Protein AF-A0A5C4TII1-F1 (afdb_monomer_lite)

Sequence (224 aa):
MEYTNLQYFLFKIGNLLNSAIFAILVAVILATAIVVYFFAQASHDNPKLSESKLKKIKTCQKISLFIFGMLIVILFIGRYFSDGIDDPNTVINDKETRVIAKGKVLKVNHRKGTMIILPNGKKSSGNVIKITPNESHVMLGTPNMKKYDGTHIFKNQLNKIDVGDYVKIQNHQYIFKYKNHSKFSEDKKTEKQVKQINDYDVNGEVVKTKSNPYKYSYIYGLNS

Radius of gyration: 31.68 Å; chains: 1; bounding box: 67×29×106 Å

Structure (mmCIF, N/CA/C/O backbone):
data_AF-A0A5C4TII1-F1
#
_entry.id   AF-A0A5C4TII1-F1
#
loop_
_atom_site.group_PDB
_atom_site.id
_atom_site.type_symbol
_atom_site.label_atom_id
_atom_site.label_alt_id
_atom_site.label_comp_id
_atom_site.label_asym_id
_atom_site.label_entity_id
_atom_site.label_seq_id
_atom_site.pdbx_PDB_ins_code
_atom_site.Cartn_x
_atom_site.Cartn_y
_atom_site.Cartn_z
_atom_site.occupancy
_atom_site.B_iso_or_equiv
_atom_site.auth_seq_id
_atom_site.auth_comp_id
_atom_site.auth_asym_id
_atom_site.auth_atom_id
_atom_site.pdbx_PDB_model_num
ATOM 1 N N . MET A 1 1 ? 11.501 -5.460 8.312 1.00 84.62 1 MET A N 1
ATOM 2 C CA . MET A 1 1 ? 12.586 -5.729 7.342 1.00 84.62 1 MET A CA 1
ATOM 3 C C . MET A 1 1 ? 13.320 -4.421 7.085 1.00 84.62 1 MET A C 1
ATOM 5 O O . MET A 1 1 ? 12.722 -3.374 7.320 1.00 84.62 1 MET A O 1
ATOM 9 N N . GLU A 1 2 ? 14.581 -4.448 6.668 1.00 89.12 2 GLU A N 1
ATOM 10 C CA . GLU A 1 2 ? 15.269 -3.240 6.194 1.00 89.12 2 GLU A CA 1
ATOM 11 C C . GLU A 1 2 ? 15.275 -3.214 4.669 1.00 89.12 2 GLU A C 1
ATOM 13 O O . GLU A 1 2 ? 15.439 -4.253 4.031 1.00 89.12 2 GLU A O 1
ATOM 18 N N . TYR A 1 3 ? 15.048 -2.033 4.106 1.00 89.81 3 TYR A N 1
ATOM 19 C CA . TYR A 1 3 ? 15.168 -1.757 2.684 1.00 89.81 3 TYR A CA 1
ATOM 20 C C . TYR A 1 3 ? 16.623 -1.420 2.363 1.00 89.81 3 TYR A C 1
ATOM 22 O O . TYR A 1 3 ? 17.245 -0.631 3.080 1.00 89.81 3 TYR A O 1
ATOM 30 N N . THR A 1 4 ? 17.188 -2.027 1.324 1.00 89.81 4 THR A N 1
ATOM 31 C CA . THR A 1 4 ? 18.605 -1.841 0.976 1.00 89.81 4 THR A CA 1
ATOM 32 C C . THR A 1 4 ? 18.798 -0.801 -0.128 1.00 89.81 4 THR A C 1
ATOM 34 O O . THR A 1 4 ? 17.907 -0.561 -0.941 1.00 89.81 4 THR A O 1
ATOM 37 N N . ASN A 1 5 ? 20.003 -0.224 -0.216 1.00 89.44 5 ASN A N 1
ATOM 38 C CA . ASN A 1 5 ? 20.371 0.683 -1.312 1.00 89.44 5 ASN A CA 1
ATOM 39 C C . ASN A 1 5 ? 20.231 0.018 -2.691 1.00 89.44 5 ASN A C 1
ATOM 41 O O . ASN A 1 5 ? 19.831 0.675 -3.648 1.00 89.44 5 ASN A O 1
ATOM 45 N N . LEU A 1 6 ? 20.529 -1.284 -2.792 1.00 88.25 6 LEU A N 1
ATOM 46 C CA . LEU A 1 6 ? 20.375 -2.045 -4.032 1.00 88.25 6 LEU A CA 1
ATOM 47 C C . LEU A 1 6 ? 18.899 -2.172 -4.427 1.00 88.25 6 LEU A C 1
ATOM 49 O O . LEU A 1 6 ? 18.560 -1.920 -5.578 1.00 88.25 6 LEU A O 1
ATOM 53 N N . GLN A 1 7 ? 18.018 -2.498 -3.475 1.00 87.81 7 GLN A N 1
ATOM 54 C CA . GLN A 1 7 ? 16.571 -2.525 -3.716 1.00 87.81 7 GLN A CA 1
ATOM 55 C C . GLN A 1 7 ? 16.056 -1.146 -4.133 1.00 87.81 7 GLN A C 1
ATOM 57 O O . GLN A 1 7 ? 15.280 -1.039 -5.073 1.00 87.81 7 GLN A O 1
ATOM 62 N N . TYR A 1 8 ? 16.534 -0.072 -3.502 1.00 89.06 8 TYR A N 1
ATOM 63 C CA . TYR A 1 8 ? 16.168 1.291 -3.891 1.00 89.06 8 TYR A CA 1
ATOM 64 C C . TYR A 1 8 ? 16.627 1.664 -5.298 1.00 89.06 8 TYR A C 1
ATOM 66 O O . TYR A 1 8 ? 15.863 2.250 -6.064 1.00 89.06 8 TYR A O 1
ATOM 74 N N . PHE A 1 9 ? 17.853 1.294 -5.660 1.00 87.00 9 PHE A N 1
ATOM 75 C CA . PHE A 1 9 ? 18.381 1.499 -7.002 1.00 87.00 9 PHE A CA 1
ATOM 76 C C . PHE A 1 9 ? 17.566 0.738 -8.054 1.00 87.00 9 PHE A C 1
ATOM 78 O O . PHE A 1 9 ? 17.130 1.326 -9.042 1.00 87.00 9 PHE A O 1
ATOM 85 N N . LEU A 1 10 ? 17.298 -0.545 -7.811 1.00 86.94 10 LEU A N 1
ATOM 86 C CA . LEU A 1 10 ? 16.499 -1.390 -8.695 1.00 86.94 10 LEU A CA 1
ATOM 87 C C . LEU A 1 10 ? 15.041 -0.919 -8.792 1.00 86.94 10 LEU A C 1
ATOM 89 O O . LEU A 1 10 ? 14.491 -0.919 -9.886 1.00 86.94 10 LEU A O 1
ATOM 93 N N . PHE A 1 11 ? 14.443 -0.430 -7.703 1.00 86.94 11 PHE A N 1
ATOM 94 C CA . PHE A 1 11 ? 13.125 0.214 -7.718 1.00 86.94 11 PHE A CA 1
ATOM 95 C C . PHE A 1 11 ? 13.111 1.476 -8.590 1.00 86.94 11 PHE A C 1
ATOM 97 O O . PHE A 1 11 ? 12.217 1.648 -9.414 1.00 86.94 11 PHE A O 1
ATOM 104 N N . LYS A 1 12 ? 14.122 2.350 -8.470 1.00 86.44 12 LYS A N 1
ATOM 105 C CA . LYS A 1 12 ? 14.243 3.542 -9.330 1.00 86.44 12 LYS A CA 1
ATOM 106 C C . LYS A 1 12 ? 14.379 3.174 -10.803 1.00 86.44 12 LYS A C 1
ATOM 108 O O . LYS A 1 12 ? 13.733 3.796 -11.645 1.00 86.44 12 LYS A O 1
ATOM 113 N N . ILE A 1 13 ? 15.194 2.163 -11.104 1.00 84.62 13 ILE A N 1
ATOM 114 C CA . ILE A 1 13 ? 15.314 1.615 -12.456 1.00 84.62 13 ILE A CA 1
ATOM 115 C C . ILE A 1 13 ? 13.963 1.076 -12.922 1.00 84.62 13 ILE A C 1
ATOM 117 O O . ILE A 1 13 ? 13.518 1.453 -13.999 1.00 84.62 13 ILE A O 1
ATOM 121 N N . GLY A 1 14 ? 13.282 0.274 -12.106 1.00 83.00 14 GLY A N 1
ATOM 122 C CA . GLY A 1 14 ? 11.965 -0.277 -12.416 1.00 83.00 14 GLY A CA 1
ATOM 123 C C . GLY A 1 14 ? 10.944 0.804 -12.737 1.00 83.00 14 GLY A C 1
ATOM 124 O O . GLY A 1 14 ? 10.300 0.739 -13.777 1.00 83.00 14 GLY A O 1
ATOM 125 N N . ASN A 1 15 ? 10.860 1.859 -11.925 1.00 83.25 15 ASN A N 1
ATOM 126 C CA . ASN A 1 15 ? 9.976 2.994 -12.198 1.00 83.25 15 ASN A CA 1
ATOM 127 C C . ASN A 1 15 ? 10.305 3.688 -13.521 1.00 83.25 15 ASN A C 1
ATOM 129 O O . ASN A 1 15 ? 9.396 4.059 -14.261 1.00 83.25 15 ASN A O 1
ATOM 133 N N . LEU A 1 16 ? 11.589 3.848 -13.848 1.00 82.31 16 LEU A N 1
ATOM 134 C CA . LEU A 1 16 ? 12.001 4.431 -15.120 1.00 82.31 16 LEU A CA 1
ATOM 135 C C . LEU A 1 16 ? 11.639 3.513 -16.299 1.00 82.31 16 LEU A C 1
ATOM 137 O O . LEU A 1 16 ? 11.068 3.990 -17.278 1.00 82.31 16 LEU A O 1
ATOM 141 N N . LEU A 1 17 ? 11.899 2.207 -16.184 1.00 81.75 17 LEU A N 1
ATOM 142 C CA . LEU A 1 17 ? 11.648 1.193 -17.216 1.00 81.75 17 LEU A CA 1
ATOM 143 C C . LEU A 1 17 ? 10.158 0.829 -17.384 1.00 81.75 17 LEU A C 1
ATOM 145 O O . LEU A 1 17 ? 9.751 0.388 -18.457 1.00 81.75 17 LEU A O 1
ATOM 149 N N . ASN A 1 18 ? 9.327 1.046 -16.363 1.00 75.25 18 ASN A N 1
ATOM 150 C CA . ASN A 1 18 ? 7.871 0.861 -16.415 1.00 75.25 18 ASN A CA 1
ATOM 151 C C . ASN A 1 18 ? 7.108 2.161 -16.739 1.00 75.25 18 ASN A C 1
ATOM 153 O O . ASN A 1 18 ? 5.879 2.160 -16.794 1.00 75.25 18 ASN A O 1
ATOM 157 N N . SER A 1 19 ? 7.809 3.270 -16.993 1.00 79.94 19 SER A N 1
ATOM 158 C CA . SER A 1 19 ? 7.188 4.552 -17.344 1.00 79.94 19 SER A CA 1
ATOM 159 C C . SER A 1 19 ? 6.918 4.703 -18.847 1.00 79.94 19 SER A C 1
ATOM 161 O O . SER A 1 19 ? 7.538 4.054 -19.690 1.00 79.94 19 SER A O 1
ATOM 163 N N . ALA A 1 20 ? 6.054 5.656 -19.211 1.00 82.06 20 ALA A N 1
ATOM 164 C CA . ALA A 1 20 ? 5.867 6.064 -20.608 1.00 82.06 20 ALA A CA 1
ATOM 165 C C . ALA A 1 20 ? 7.179 6.539 -21.271 1.00 82.06 20 ALA A C 1
ATOM 167 O O . ALA A 1 20 ? 7.350 6.394 -22.481 1.00 82.06 20 ALA A O 1
ATOM 168 N N . ILE A 1 21 ? 8.130 7.048 -20.478 1.00 80.69 21 ILE A N 1
ATOM 169 C CA . ILE A 1 21 ? 9.450 7.484 -20.949 1.00 80.69 21 ILE A CA 1
ATOM 170 C C . ILE A 1 21 ? 10.233 6.296 -21.518 1.00 80.69 21 ILE A C 1
ATOM 172 O O . ILE A 1 21 ? 10.890 6.441 -22.546 1.00 80.69 21 ILE A O 1
ATOM 176 N N . PHE A 1 22 ? 10.117 5.109 -20.917 1.00 84.31 22 PHE A N 1
ATOM 177 C CA . PHE A 1 22 ? 10.745 3.897 -21.444 1.00 84.31 22 PHE A CA 1
ATOM 178 C C . PHE A 1 22 ? 10.207 3.519 -22.822 1.00 84.31 22 PHE A C 1
ATOM 180 O O . PHE A 1 22 ? 10.984 3.255 -23.737 1.00 84.31 22 PHE A O 1
ATOM 187 N N . ALA A 1 23 ? 8.882 3.534 -22.989 1.00 84.44 23 ALA A N 1
ATOM 188 C CA . ALA A 1 23 ? 8.257 3.228 -24.272 1.00 84.44 23 ALA A CA 1
ATOM 189 C C . ALA A 1 23 ? 8.709 4.212 -25.364 1.00 84.44 23 ALA A C 1
ATOM 191 O O . ALA A 1 23 ? 9.047 3.792 -26.471 1.00 84.44 23 ALA A O 1
ATOM 192 N N . ILE A 1 24 ? 8.793 5.505 -25.031 1.00 87.69 24 ILE A N 1
ATOM 193 C CA . ILE A 1 24 ? 9.325 6.543 -25.924 1.00 87.69 24 ILE A CA 1
ATOM 194 C C . ILE A 1 24 ? 10.790 6.258 -26.273 1.00 87.69 24 ILE A C 1
ATOM 196 O O . ILE A 1 24 ? 11.161 6.308 -27.443 1.00 87.69 24 ILE A O 1
ATOM 200 N N . LEU A 1 25 ? 11.622 5.918 -25.288 1.00 86.94 25 LEU A N 1
ATOM 201 C CA . LEU A 1 25 ? 13.039 5.628 -25.502 1.00 86.94 25 LEU A CA 1
ATOM 202 C C . LEU A 1 25 ? 13.245 4.417 -26.426 1.00 86.94 25 LEU A C 1
ATOM 204 O O . LEU A 1 25 ? 14.029 4.495 -27.371 1.00 86.94 25 LEU A O 1
ATOM 208 N N . VAL A 1 26 ? 12.496 3.331 -26.218 1.00 88.69 26 VAL A N 1
ATOM 209 C CA . VAL A 1 26 ? 12.514 2.160 -27.111 1.00 88.69 26 VAL A CA 1
ATOM 210 C C . VAL A 1 26 ? 12.058 2.542 -28.522 1.00 88.69 26 VAL A C 1
ATOM 212 O O . VAL A 1 26 ? 12.704 2.155 -29.497 1.00 88.69 26 VAL A O 1
ATOM 215 N N . ALA A 1 27 ? 10.999 3.346 -28.651 1.00 90.06 27 ALA A N 1
ATOM 216 C CA . ALA A 1 27 ? 10.515 3.817 -29.947 1.00 90.06 27 ALA A CA 1
ATOM 217 C C . ALA A 1 27 ? 11.565 4.661 -30.693 1.00 90.06 27 ALA A C 1
ATOM 219 O O . ALA A 1 27 ? 11.759 4.467 -31.892 1.00 90.06 27 ALA A O 1
ATOM 220 N N . VAL A 1 28 ? 12.292 5.543 -29.996 1.00 91.56 28 VAL A N 1
ATOM 221 C CA . VAL A 1 28 ? 13.381 6.349 -30.580 1.00 91.56 28 VAL A CA 1
ATOM 222 C C . VAL A 1 28 ? 14.531 5.464 -31.064 1.00 91.56 28 VAL A C 1
ATOM 224 O O . VAL A 1 28 ? 15.043 5.680 -32.166 1.00 91.56 28 VAL A O 1
ATOM 227 N N . ILE A 1 29 ? 14.919 4.445 -30.289 1.00 90.06 29 ILE A N 1
ATOM 228 C CA . ILE A 1 29 ? 15.968 3.490 -30.685 1.00 90.06 29 ILE A CA 1
ATOM 229 C C . ILE A 1 29 ? 15.554 2.744 -31.960 1.00 90.06 29 ILE A C 1
ATOM 231 O O . ILE A 1 29 ? 16.331 2.680 -32.914 1.00 90.06 29 ILE A O 1
ATOM 235 N N . LEU A 1 30 ? 14.320 2.233 -32.008 1.00 89.19 30 LEU A N 1
ATOM 236 C CA . LEU A 1 30 ? 13.792 1.529 -33.178 1.00 89.19 30 LEU A CA 1
ATOM 237 C C . LEU A 1 30 ? 13.699 2.442 -34.405 1.00 89.19 30 LEU A C 1
ATOM 239 O O . LEU A 1 30 ? 14.156 2.062 -35.481 1.00 89.19 30 LEU A O 1
ATOM 243 N N . ALA A 1 31 ? 13.175 3.660 -34.249 1.00 91.44 31 ALA A N 1
ATOM 244 C CA . ALA A 1 31 ? 13.095 4.636 -35.334 1.00 91.44 31 ALA A CA 1
ATOM 245 C C . ALA A 1 31 ? 14.487 4.972 -35.893 1.00 91.44 31 ALA A C 1
ATOM 247 O O . ALA A 1 31 ? 14.683 4.986 -37.108 1.00 91.44 31 ALA A O 1
ATOM 248 N N . THR A 1 32 ? 15.477 5.159 -35.017 1.00 88.94 32 THR A N 1
ATOM 249 C CA . THR A 1 32 ? 16.867 5.419 -35.422 1.00 88.94 32 THR A CA 1
ATOM 250 C C . THR A 1 32 ? 17.458 4.228 -36.178 1.00 88.94 32 THR A C 1
ATOM 252 O O . THR A 1 32 ? 18.070 4.412 -37.230 1.00 88.94 32 THR A O 1
ATOM 255 N N . ALA A 1 33 ? 17.236 3.001 -35.697 1.00 87.25 33 ALA A N 1
ATOM 256 C CA . ALA A 1 33 ? 17.693 1.786 -36.370 1.00 87.25 33 ALA A CA 1
ATOM 257 C C . ALA A 1 33 ? 17.081 1.638 -37.776 1.00 87.25 33 ALA A C 1
ATOM 259 O O . ALA A 1 33 ? 17.792 1.302 -38.725 1.00 87.25 33 ALA A O 1
ATOM 260 N N . ILE A 1 34 ? 15.791 1.957 -37.925 1.00 88.56 34 ILE A N 1
ATOM 261 C CA . ILE A 1 34 ? 15.081 1.955 -39.210 1.00 88.56 34 ILE A CA 1
ATOM 262 C C . ILE A 1 34 ? 15.684 2.992 -40.169 1.00 88.56 34 ILE A C 1
ATOM 264 O O . ILE A 1 34 ? 15.999 2.658 -41.311 1.00 88.56 34 ILE A O 1
ATOM 268 N N . VAL A 1 35 ? 15.906 4.229 -39.713 1.00 87.94 35 VAL A N 1
ATOM 269 C CA . VAL A 1 35 ? 16.509 5.293 -40.537 1.00 87.94 35 VAL A CA 1
ATOM 270 C C . VAL A 1 35 ? 17.914 4.903 -40.999 1.00 87.94 35 VAL A C 1
ATOM 272 O O . VAL A 1 35 ? 18.230 5.042 -42.179 1.00 87.94 35 VAL A O 1
ATOM 275 N N . VAL A 1 36 ? 18.746 4.364 -40.102 1.00 86.25 36 VAL A N 1
ATOM 276 C CA . VAL A 1 36 ? 20.101 3.897 -40.442 1.00 86.25 36 VAL A CA 1
ATOM 277 C C . VAL A 1 36 ? 20.056 2.755 -41.459 1.00 86.25 36 VAL A C 1
ATOM 279 O O . VAL A 1 36 ? 20.858 2.740 -42.394 1.00 86.25 36 VAL A O 1
ATOM 282 N N . TYR A 1 37 ? 19.108 1.825 -41.313 1.00 85.62 37 TYR A N 1
ATOM 283 C CA . TYR A 1 37 ? 18.912 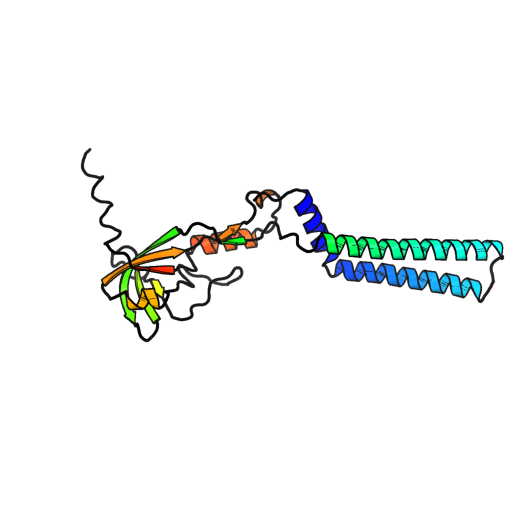0.735 -42.265 1.00 85.62 37 TYR A CA 1
ATOM 284 C C . TYR A 1 37 ? 18.555 1.258 -43.663 1.00 85.62 37 TYR A C 1
ATOM 286 O O . TYR A 1 37 ? 19.247 0.931 -44.628 1.00 85.62 37 TYR A O 1
ATOM 294 N N . PHE A 1 38 ? 17.536 2.118 -43.773 1.00 85.69 38 PHE A N 1
ATOM 295 C CA . PHE A 1 38 ? 17.113 2.679 -45.060 1.00 85.69 38 PHE A CA 1
ATOM 296 C C . PHE A 1 38 ? 18.171 3.592 -45.685 1.00 85.69 38 PHE A C 1
ATOM 298 O O . PHE A 1 38 ? 18.359 3.561 -46.898 1.00 85.69 38 PHE A O 1
ATOM 305 N N . PHE A 1 39 ? 18.912 4.361 -44.883 1.00 84.25 39 PHE A N 1
ATOM 306 C CA . PHE A 1 39 ? 20.010 5.192 -45.379 1.00 84.25 39 PHE A CA 1
ATOM 307 C C . PHE A 1 39 ? 21.142 4.352 -45.989 1.00 84.25 39 PHE A C 1
ATOM 309 O O . PHE A 1 39 ? 21.661 4.670 -47.065 1.00 84.25 39 PHE A O 1
ATOM 316 N N . ALA A 1 40 ? 21.513 3.256 -45.323 1.00 81.25 40 ALA A N 1
ATOM 317 C CA . ALA A 1 40 ? 22.522 2.335 -45.828 1.00 81.25 40 ALA A CA 1
ATOM 318 C C . ALA A 1 40 ? 22.048 1.606 -47.097 1.00 81.25 40 ALA A C 1
ATOM 320 O O . ALA A 1 40 ? 22.832 1.455 -48.036 1.00 81.25 40 ALA A O 1
ATOM 321 N N . GLN A 1 41 ? 20.768 1.222 -47.153 1.00 81.50 41 GLN A N 1
ATOM 322 C CA . GLN A 1 41 ? 2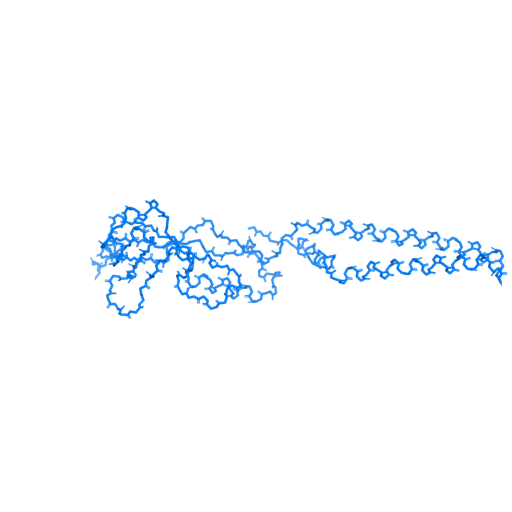0.149 0.605 -48.327 1.00 81.50 41 GLN A CA 1
ATOM 323 C C . GLN A 1 41 ? 20.106 1.568 -49.525 1.00 81.50 41 GLN A C 1
ATOM 325 O O . GLN A 1 41 ? 20.601 1.237 -50.597 1.00 81.50 41 GLN A O 1
ATOM 330 N N . ALA A 1 42 ? 19.630 2.802 -49.336 1.00 81.06 42 ALA A N 1
ATOM 331 C CA . ALA A 1 42 ? 19.577 3.813 -50.395 1.00 81.06 42 ALA A CA 1
ATOM 332 C C . ALA A 1 42 ? 20.970 4.160 -50.955 1.00 81.06 42 ALA A C 1
ATOM 334 O O . ALA A 1 42 ? 21.132 4.371 -52.158 1.00 81.06 42 ALA A O 1
ATOM 335 N N . SER A 1 43 ? 21.991 4.169 -50.091 1.00 77.19 43 SER A N 1
ATOM 336 C CA . SER A 1 43 ? 23.392 4.350 -50.497 1.00 77.19 43 SER A CA 1
ATOM 337 C C . SER A 1 43 ? 23.936 3.174 -51.317 1.00 77.19 43 SER A C 1
ATOM 339 O O . SER A 1 43 ? 24.915 3.343 -52.043 1.00 77.19 43 SER A O 1
ATOM 341 N N . HIS A 1 44 ? 23.336 1.986 -51.191 1.00 71.31 44 HIS A N 1
ATOM 342 C CA . HIS A 1 44 ? 23.702 0.805 -51.966 1.00 71.31 44 HIS A CA 1
ATOM 343 C C . HIS A 1 44 ? 23.062 0.804 -53.356 1.00 71.31 44 HIS A C 1
ATOM 345 O O . HIS A 1 44 ? 23.762 0.513 -54.325 1.00 71.31 44 HIS A O 1
ATOM 351 N N . ASP A 1 45 ? 21.778 1.160 -53.435 1.00 75.81 45 ASP A N 1
ATOM 352 C CA . ASP A 1 45 ? 20.979 1.097 -54.664 1.00 75.81 45 ASP A CA 1
ATOM 353 C C . ASP A 1 45 ? 21.298 2.250 -55.637 1.00 75.81 45 ASP A C 1
ATOM 355 O O . ASP A 1 45 ? 21.131 2.108 -56.845 1.00 75.81 45 ASP A O 1
ATOM 359 N N . ASN A 1 46 ? 21.822 3.378 -55.136 1.00 67.19 46 ASN A N 1
ATOM 360 C CA . ASN A 1 46 ? 22.295 4.506 -55.949 1.00 67.19 46 ASN A CA 1
ATOM 361 C C . ASN A 1 46 ? 23.755 4.862 -55.616 1.00 67.19 46 ASN A C 1
ATOM 363 O O . ASN A 1 46 ? 24.005 5.805 -54.852 1.00 67.19 46 ASN A O 1
ATOM 367 N N . PRO A 1 47 ? 24.748 4.144 -56.173 1.00 63.38 47 PRO A N 1
ATOM 368 C CA . PRO A 1 47 ? 26.144 4.329 -55.807 1.00 63.38 47 PRO A CA 1
ATOM 369 C C . PRO A 1 47 ? 26.710 5.626 -56.406 1.00 63.38 47 PRO A C 1
ATOM 371 O O . PRO A 1 47 ? 27.395 5.631 -57.421 1.00 63.38 47 PRO A O 1
ATOM 374 N N . LYS A 1 48 ? 26.484 6.753 -55.723 1.00 69.62 48 LYS A N 1
ATOM 375 C CA . LYS A 1 48 ? 27.287 7.982 -55.889 1.00 69.62 48 LYS A CA 1
ATOM 376 C C . LYS A 1 48 ? 28.635 7.899 -55.150 1.00 69.62 48 LYS A C 1
ATOM 378 O O . LYS A 1 48 ? 29.413 8.849 -55.155 1.00 69.62 48 LYS A O 1
ATOM 383 N N . LEU A 1 49 ? 28.892 6.789 -54.455 1.00 69.75 49 LEU A N 1
ATOM 384 C CA . LEU A 1 49 ? 30.013 6.581 -53.539 1.00 69.75 49 LEU A CA 1
ATOM 385 C C . LEU A 1 49 ? 30.936 5.472 -54.054 1.00 69.75 49 LEU A C 1
ATOM 387 O O . LEU A 1 49 ? 30.483 4.502 -54.653 1.00 69.75 49 LEU A O 1
ATOM 391 N N . SER A 1 50 ? 32.235 5.590 -53.766 1.00 79.44 50 SER A N 1
ATOM 392 C CA . SER A 1 50 ? 33.223 4.561 -54.105 1.00 79.44 50 SER A CA 1
ATOM 393 C C . SER A 1 50 ? 32.954 3.242 -53.369 1.00 79.44 50 SER A C 1
ATOM 395 O O . SER A 1 50 ? 32.464 3.232 -52.237 1.00 79.44 50 SER A O 1
ATOM 397 N N . GLU A 1 51 ? 33.359 2.118 -53.963 1.00 77.69 51 GLU A N 1
ATOM 398 C CA . GLU A 1 51 ? 33.150 0.770 -53.408 1.00 77.69 51 GLU A CA 1
ATOM 399 C C . GLU A 1 51 ? 33.727 0.610 -51.985 1.00 77.69 51 GLU A C 1
ATOM 401 O O . GLU A 1 51 ? 33.126 -0.016 -51.108 1.00 77.69 51 GLU A O 1
ATOM 406 N N . SER A 1 52 ? 34.865 1.259 -51.713 1.00 78.06 52 SER A N 1
ATOM 407 C CA . SER A 1 52 ? 35.497 1.313 -50.389 1.00 78.06 52 SER A CA 1
ATOM 408 C C . SER A 1 52 ? 34.639 2.025 -49.334 1.00 78.06 52 SER A C 1
ATOM 410 O O . SER A 1 52 ? 34.598 1.596 -48.179 1.00 78.06 52 SER A O 1
ATOM 412 N N . LYS A 1 53 ? 33.921 3.090 -49.717 1.00 78.94 53 LYS A N 1
ATOM 413 C CA . LYS A 1 53 ? 32.985 3.805 -48.837 1.00 78.94 53 LYS A CA 1
ATOM 414 C C . LYS A 1 53 ? 31.719 2.981 -48.610 1.00 78.94 53 LYS A C 1
ATOM 416 O O . LYS A 1 53 ? 31.254 2.899 -47.476 1.00 78.94 53 LYS A O 1
ATOM 421 N N . LEU A 1 54 ? 31.229 2.295 -49.643 1.00 78.19 54 LEU A N 1
ATOM 422 C CA . LEU A 1 54 ? 30.085 1.386 -49.544 1.00 78.19 54 LEU A CA 1
ATOM 423 C C . LEU A 1 54 ? 30.340 0.237 -48.554 1.00 78.19 54 LEU A C 1
ATOM 425 O O . LEU A 1 54 ? 29.500 -0.044 -47.698 1.00 78.19 54 LEU A O 1
ATOM 429 N N . LYS A 1 55 ? 31.523 -0.396 -48.620 1.00 80.31 55 LYS A N 1
ATOM 430 C CA . LYS A 1 55 ? 31.931 -1.448 -47.669 1.00 80.31 55 LYS A CA 1
ATOM 431 C C . LYS A 1 55 ? 31.961 -0.926 -46.229 1.00 80.31 55 LYS A C 1
ATOM 433 O O . LYS A 1 55 ? 31.432 -1.587 -45.339 1.00 80.31 55 LYS A O 1
ATOM 438 N N . LYS A 1 56 ? 32.497 0.281 -45.997 1.00 82.44 56 LYS A N 1
ATOM 439 C CA . LYS A 1 56 ? 32.499 0.920 -44.666 1.00 82.44 56 LYS A CA 1
ATOM 440 C C . LYS A 1 56 ? 31.086 1.189 -44.137 1.00 82.44 56 LYS A C 1
ATOM 442 O O . LYS A 1 56 ? 30.828 0.909 -42.970 1.00 82.44 56 LYS A O 1
ATOM 447 N N . ILE A 1 57 ? 30.171 1.675 -44.981 1.00 82.50 57 ILE A N 1
ATOM 448 C CA . ILE A 1 57 ? 28.770 1.925 -44.600 1.00 82.50 57 ILE A CA 1
ATOM 449 C C . ILE A 1 57 ? 28.067 0.617 -44.217 1.00 82.50 57 ILE A C 1
ATOM 451 O O . ILE A 1 57 ? 27.431 0.568 -43.168 1.00 82.50 57 ILE A O 1
ATOM 455 N N . LYS A 1 58 ? 28.246 -0.466 -44.989 1.00 79.94 58 LYS A N 1
ATOM 456 C CA . LYS A 1 58 ? 27.681 -1.789 -44.654 1.00 79.94 58 LYS A CA 1
ATOM 457 C C . LYS A 1 58 ? 28.206 -2.330 -43.324 1.00 79.94 58 LYS A C 1
ATOM 459 O O . LYS A 1 58 ? 27.435 -2.871 -42.533 1.00 79.94 58 LYS A O 1
ATOM 464 N N . THR A 1 59 ? 29.502 -2.184 -43.053 1.00 84.12 59 THR A N 1
ATOM 465 C CA . THR A 1 59 ? 30.080 -2.588 -41.762 1.00 84.12 59 THR A CA 1
ATOM 466 C C . THR A 1 59 ? 29.513 -1.746 -40.618 1.00 84.12 59 THR A C 1
ATOM 468 O O . THR A 1 59 ? 29.104 -2.304 -39.603 1.00 84.12 59 THR A O 1
ATOM 471 N N . CYS A 1 60 ? 29.403 -0.427 -40.801 1.00 83.56 60 CYS A N 1
ATOM 472 C CA . CYS A 1 60 ? 28.802 0.478 -39.821 1.00 83.56 60 CYS A CA 1
ATOM 473 C C . CYS A 1 60 ? 27.332 0.128 -39.535 1.00 83.56 60 CYS A C 1
ATOM 475 O O . CYS A 1 60 ? 26.941 0.060 -38.376 1.00 83.56 60 CYS A O 1
ATOM 477 N N . GLN A 1 61 ? 26.542 -0.183 -40.569 1.00 84.69 61 GLN A N 1
ATOM 478 C CA . GLN A 1 61 ? 25.148 -0.620 -40.444 1.00 84.69 61 GLN A CA 1
ATOM 479 C C . GLN A 1 61 ? 25.017 -1.923 -39.642 1.00 84.69 61 GLN A C 1
ATOM 481 O O . GLN A 1 61 ? 24.156 -2.035 -38.775 1.00 84.69 61 GLN A O 1
ATOM 486 N N . LYS A 1 62 ? 25.866 -2.923 -39.913 1.00 84.88 62 LYS A N 1
ATOM 487 C CA . LYS A 1 62 ? 25.846 -4.190 -39.164 1.00 84.88 62 LYS A CA 1
ATOM 488 C C . LYS A 1 62 ? 26.194 -3.978 -37.692 1.00 84.88 62 LYS A C 1
ATOM 490 O O . LYS A 1 62 ? 25.518 -4.522 -36.823 1.00 84.88 62 LYS A O 1
ATOM 495 N N . ILE A 1 63 ? 27.223 -3.172 -37.421 1.00 87.88 63 ILE A N 1
ATOM 496 C CA . ILE A 1 63 ? 27.647 -2.837 -36.058 1.00 87.88 63 ILE A CA 1
ATOM 497 C C . ILE A 1 63 ? 26.546 -2.055 -35.332 1.00 87.88 63 ILE A C 1
ATOM 499 O O . ILE A 1 63 ? 26.219 -2.385 -34.197 1.00 87.88 63 ILE A O 1
ATOM 503 N N . SER A 1 64 ? 25.937 -1.059 -35.978 1.00 84.75 64 SER A N 1
ATOM 504 C CA . SER A 1 64 ? 24.889 -0.245 -35.359 1.00 84.75 64 SER A CA 1
ATOM 505 C C . SER A 1 64 ? 23.629 -1.056 -35.064 1.00 84.75 64 SER A C 1
ATOM 507 O O . SER A 1 64 ? 23.112 -0.965 -33.955 1.00 84.75 64 SER A O 1
ATOM 509 N N . LEU A 1 65 ? 23.179 -1.915 -35.985 1.00 86.25 65 LEU A N 1
ATOM 510 C CA . LEU A 1 65 ? 22.051 -2.825 -35.750 1.00 86.25 65 LEU A CA 1
ATOM 511 C C . LEU A 1 65 ? 22.322 -3.782 -34.585 1.00 86.25 65 LEU A C 1
ATOM 513 O O . LEU A 1 65 ? 21.439 -3.993 -33.757 1.00 86.25 65 LEU A O 1
ATOM 517 N N . PHE A 1 66 ? 23.541 -4.320 -34.488 1.00 89.19 66 PHE A N 1
ATOM 518 C CA . PHE A 1 66 ? 23.938 -5.158 -33.358 1.00 89.19 66 PHE A CA 1
ATOM 519 C C . PHE A 1 66 ? 23.897 -4.382 -32.034 1.00 89.19 66 PHE A C 1
ATOM 521 O O . PHE A 1 66 ? 23.324 -4.865 -31.060 1.00 89.19 66 PHE A O 1
ATOM 528 N N . ILE A 1 67 ? 24.440 -3.160 -32.003 1.00 89.94 67 ILE A N 1
ATOM 529 C CA . ILE A 1 67 ? 24.432 -2.300 -30.811 1.00 89.94 67 ILE A CA 1
ATOM 530 C C . ILE A 1 67 ? 22.999 -1.949 -30.395 1.00 89.94 67 ILE A C 1
ATOM 532 O O . ILE A 1 67 ? 22.658 -2.088 -29.222 1.00 89.94 67 ILE A O 1
ATOM 536 N N . PHE A 1 68 ? 22.142 -1.537 -31.334 1.00 88.62 68 PHE A N 1
ATOM 537 C CA . PHE A 1 68 ? 20.744 -1.218 -31.036 1.00 88.62 68 PHE A CA 1
ATOM 538 C C . PHE A 1 68 ? 19.964 -2.446 -30.556 1.00 88.62 68 PHE A C 1
ATOM 540 O O . PHE A 1 68 ? 19.211 -2.346 -29.589 1.00 88.62 68 PHE A O 1
ATOM 547 N N . GLY A 1 69 ? 20.186 -3.613 -31.169 1.00 87.88 69 GLY A N 1
ATOM 548 C CA . GLY A 1 69 ? 19.591 -4.874 -30.723 1.00 87.88 69 GLY A CA 1
ATOM 549 C C . GLY A 1 69 ? 20.014 -5.244 -29.300 1.00 87.88 69 GLY A C 1
ATOM 550 O O . GLY A 1 69 ? 19.163 -5.532 -28.460 1.00 87.88 69 GLY A O 1
ATOM 551 N N . MET A 1 70 ? 21.312 -5.157 -28.994 1.00 91.50 70 MET A N 1
ATOM 552 C CA . MET A 1 70 ? 21.834 -5.410 -27.647 1.00 91.50 70 MET A CA 1
ATOM 553 C C . MET A 1 70 ? 21.286 -4.420 -26.617 1.00 91.50 70 MET A C 1
ATOM 555 O O . MET A 1 70 ? 20.919 -4.832 -25.519 1.00 91.50 70 MET A O 1
ATOM 559 N N . LEU A 1 71 ? 21.172 -3.135 -26.966 1.00 88.44 71 LEU A N 1
ATOM 560 C CA . LEU A 1 71 ? 20.573 -2.123 -26.092 1.00 88.44 71 LEU A CA 1
ATOM 561 C C . LEU A 1 71 ? 19.129 -2.475 -25.727 1.00 88.44 71 LEU A C 1
ATOM 563 O O . LEU A 1 71 ? 18.774 -2.416 -24.554 1.00 88.44 71 LEU A O 1
ATOM 567 N N . ILE A 1 72 ? 18.315 -2.895 -26.699 1.00 87.06 72 ILE A N 1
ATOM 568 C CA . ILE A 1 72 ? 16.935 -3.325 -26.443 1.00 87.06 72 ILE A CA 1
ATOM 569 C C . ILE A 1 72 ? 16.920 -4.535 -25.500 1.00 87.06 72 ILE A C 1
ATOM 571 O O . ILE A 1 72 ? 16.206 -4.518 -24.500 1.00 87.06 72 ILE A O 1
ATOM 575 N N . VAL A 1 73 ? 17.739 -5.558 -25.757 1.00 88.81 73 VAL A N 1
ATOM 576 C CA . VAL A 1 73 ? 17.803 -6.755 -24.900 1.00 88.81 73 VAL A CA 1
ATOM 577 C C . VAL A 1 73 ? 18.199 -6.397 -23.463 1.00 88.81 73 VAL A C 1
ATOM 579 O O . VAL A 1 73 ? 17.530 -6.825 -22.524 1.00 88.81 73 VAL A O 1
ATOM 582 N N . ILE A 1 74 ? 19.227 -5.564 -23.274 1.00 87.31 74 ILE A N 1
ATOM 583 C CA . ILE A 1 74 ? 19.675 -5.105 -21.948 1.00 87.31 74 ILE A CA 1
ATOM 584 C C . ILE A 1 74 ? 18.554 -4.357 -21.219 1.00 87.31 74 ILE A C 1
ATOM 586 O O . ILE A 1 74 ? 18.329 -4.584 -20.031 1.00 87.31 74 ILE A O 1
ATOM 590 N N . LEU A 1 75 ? 17.829 -3.494 -21.929 1.00 85.56 75 LEU A N 1
ATOM 591 C CA . LEU A 1 75 ? 16.705 -2.739 -21.383 1.00 85.56 75 LEU A CA 1
A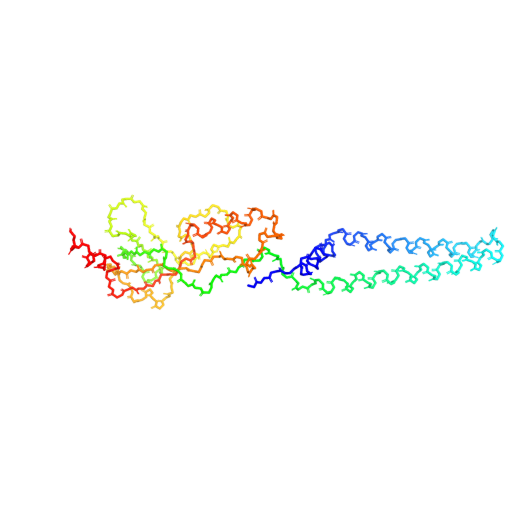TOM 592 C C . LEU A 1 75 ? 15.565 -3.654 -20.902 1.00 85.56 75 LEU A C 1
ATOM 594 O O . LEU A 1 75 ? 15.045 -3.457 -19.804 1.00 85.56 75 LEU A O 1
ATOM 598 N N . PHE A 1 76 ? 15.209 -4.682 -21.678 1.00 83.69 76 PHE A N 1
ATOM 599 C CA . PHE A 1 76 ? 14.184 -5.656 -21.284 1.00 83.69 76 PHE A CA 1
ATOM 600 C C . PHE A 1 76 ? 14.635 -6.562 -20.130 1.00 83.69 76 PHE A C 1
ATOM 602 O O . PHE A 1 76 ? 13.844 -6.838 -19.230 1.00 83.69 76 PHE A O 1
ATOM 609 N N . ILE A 1 77 ? 15.906 -6.972 -20.101 1.00 85.25 77 ILE A N 1
ATOM 610 C CA . ILE A 1 77 ? 16.480 -7.717 -18.970 1.00 85.25 77 ILE A CA 1
ATOM 611 C C . ILE A 1 77 ? 16.455 -6.861 -17.695 1.00 85.25 77 ILE A C 1
ATOM 613 O O . ILE A 1 77 ? 16.037 -7.333 -16.640 1.00 85.25 77 ILE A O 1
ATOM 617 N N . GLY A 1 78 ? 16.848 -5.587 -17.786 1.00 80.50 78 GLY A N 1
ATOM 618 C CA . GLY A 1 78 ? 16.793 -4.653 -16.659 1.00 80.50 78 GLY A CA 1
ATOM 619 C C . GLY A 1 78 ? 15.375 -4.472 -16.113 1.00 80.50 78 GLY A C 1
ATOM 620 O O . GLY A 1 78 ? 15.182 -4.404 -14.898 1.00 80.50 78 GLY A O 1
ATOM 621 N N . ARG A 1 79 ? 14.369 -4.466 -16.997 1.00 82.12 79 ARG A N 1
ATOM 622 C CA . ARG A 1 79 ? 12.956 -4.428 -16.604 1.00 82.12 79 ARG A CA 1
ATOM 623 C C . ARG A 1 79 ? 12.563 -5.695 -15.849 1.00 82.12 79 ARG A C 1
ATOM 625 O O . ARG A 1 79 ? 12.028 -5.605 -14.754 1.00 82.12 79 ARG A O 1
ATOM 632 N N . TYR A 1 80 ? 12.924 -6.862 -16.374 1.00 82.94 80 TYR A N 1
ATOM 633 C CA . TYR A 1 80 ? 12.631 -8.142 -15.728 1.00 82.94 80 TYR A CA 1
ATOM 634 C C . TYR A 1 80 ? 13.226 -8.255 -14.314 1.00 82.94 80 TYR A C 1
ATOM 636 O O . TYR A 1 80 ? 12.561 -8.732 -13.404 1.00 82.94 80 TYR A O 1
ATOM 644 N N . PHE A 1 81 ? 14.460 -7.785 -14.099 1.00 80.75 81 PHE A N 1
ATOM 645 C CA . PHE A 1 81 ? 15.097 -7.816 -12.773 1.00 80.75 81 PHE A CA 1
ATOM 646 C C . PHE A 1 81 ? 14.564 -6.774 -11.785 1.00 80.75 81 PHE A C 1
ATOM 648 O O . PHE A 1 81 ? 14.805 -6.896 -10.583 1.00 80.75 81 PHE A O 1
ATOM 655 N N . SER A 1 82 ? 13.901 -5.729 -12.276 1.00 80.19 82 SER A N 1
ATOM 656 C CA . SER A 1 82 ? 13.287 -4.704 -11.428 1.00 80.19 82 SER A CA 1
ATOM 657 C C . SER A 1 82 ? 11.812 -4.988 -11.135 1.00 80.19 82 SER A C 1
ATOM 659 O O . SER A 1 82 ? 11.292 -4.492 -10.132 1.00 80.19 82 SER A O 1
ATOM 661 N N . ASP A 1 83 ? 11.161 -5.835 -11.936 1.00 72.06 83 ASP A N 1
ATOM 662 C CA . ASP A 1 83 ? 9.829 -6.356 -11.648 1.00 72.06 83 ASP A CA 1
ATOM 663 C C . ASP A 1 83 ? 9.863 -7.233 -10.381 1.00 72.06 83 ASP A C 1
ATOM 665 O O . ASP A 1 83 ? 10.608 -8.205 -10.269 1.00 72.06 83 ASP A O 1
ATOM 669 N N . GLY A 1 84 ? 9.043 -6.866 -9.393 1.00 72.62 84 GLY A N 1
ATOM 670 C CA . GLY A 1 84 ? 8.945 -7.567 -8.107 1.00 72.62 84 GLY A CA 1
ATOM 671 C C . GLY A 1 84 ? 9.694 -6.907 -6.948 1.00 72.62 84 GLY A C 1
ATOM 672 O O . GLY A 1 84 ? 9.644 -7.421 -5.829 1.00 72.62 84 GLY A O 1
ATOM 673 N N . ILE A 1 85 ? 10.351 -5.765 -7.167 1.00 83.31 85 ILE A N 1
ATOM 674 C CA . ILE A 1 85 ? 10.825 -4.941 -6.052 1.00 83.31 85 ILE A CA 1
ATOM 675 C C . ILE A 1 85 ? 9.690 -4.050 -5.564 1.00 83.31 85 ILE A C 1
ATOM 677 O O . ILE A 1 85 ? 9.228 -3.158 -6.272 1.00 83.31 85 ILE A O 1
ATOM 681 N N . ASP A 1 86 ? 9.262 -4.304 -4.330 1.00 82.75 86 ASP A N 1
ATOM 682 C CA . ASP A 1 86 ? 8.236 -3.512 -3.664 1.00 82.75 86 ASP A CA 1
ATOM 683 C C . ASP A 1 86 ? 8.687 -2.066 -3.444 1.00 82.75 86 ASP A C 1
ATOM 685 O O . ASP A 1 86 ? 9.844 -1.797 -3.113 1.00 82.75 86 ASP A O 1
ATOM 689 N N . ASP A 1 87 ? 7.734 -1.140 -3.534 1.00 85.25 87 ASP A N 1
ATOM 690 C CA . ASP A 1 87 ? 7.950 0.267 -3.210 1.00 85.25 87 ASP A CA 1
ATOM 691 C C . ASP A 1 87 ? 8.461 0.407 -1.757 1.00 85.25 87 ASP A C 1
ATOM 693 O O . ASP A 1 87 ? 7.893 -0.219 -0.847 1.00 85.25 87 ASP A O 1
ATOM 697 N N . PRO A 1 88 ? 9.490 1.232 -1.477 1.00 85.31 88 PRO A N 1
ATOM 698 C CA . PRO A 1 88 ? 9.920 1.516 -0.105 1.00 85.31 88 PRO A CA 1
ATOM 699 C C . PRO A 1 88 ? 8.782 2.026 0.803 1.00 85.31 88 PRO A C 1
ATOM 701 O O . PRO A 1 88 ? 8.840 1.830 2.018 1.00 85.31 88 PRO A O 1
ATOM 704 N N . ASN A 1 89 ? 7.735 2.628 0.232 1.00 85.62 89 ASN A N 1
ATOM 705 C CA . ASN A 1 89 ? 6.528 3.112 0.907 1.00 85.62 89 ASN A CA 1
ATOM 706 C C . ASN A 1 89 ? 5.445 2.042 1.097 1.00 85.62 89 ASN A C 1
ATOM 708 O O . ASN A 1 89 ? 4.339 2.370 1.522 1.00 85.62 89 ASN A O 1
ATOM 712 N N . THR A 1 90 ? 5.727 0.772 0.797 1.00 87.44 90 THR A N 1
ATOM 713 C CA . THR A 1 90 ? 4.763 -0.320 0.975 1.00 87.44 90 THR A CA 1
ATOM 714 C C . THR A 1 90 ? 4.271 -0.374 2.420 1.00 87.44 90 THR A C 1
ATOM 716 O O . THR A 1 90 ? 5.052 -0.551 3.361 1.00 87.44 90 THR A O 1
ATOM 719 N N . VAL A 1 91 ? 2.957 -0.249 2.586 1.00 87.94 91 VAL A N 1
ATOM 720 C CA . VAL A 1 91 ? 2.274 -0.290 3.880 1.00 87.94 91 VAL A CA 1
ATOM 721 C C . VAL A 1 91 ? 1.664 -1.671 4.083 1.00 87.94 91 VAL A C 1
ATOM 723 O O . VAL A 1 91 ? 1.063 -2.240 3.174 1.00 87.94 91 VAL A O 1
ATOM 726 N N . ILE A 1 92 ? 1.811 -2.207 5.287 1.00 89.38 92 ILE A N 1
ATOM 727 C CA . ILE A 1 92 ? 1.246 -3.486 5.711 1.00 89.38 92 ILE A CA 1
ATOM 728 C C . ILE A 1 92 ? 0.488 -3.309 7.026 1.00 89.38 92 ILE A C 1
ATOM 730 O O . ILE A 1 92 ? 0.730 -2.362 7.774 1.00 89.38 92 ILE A O 1
ATOM 734 N N . ASN A 1 93 ? -0.403 -4.247 7.331 1.00 86.75 93 ASN A N 1
ATOM 735 C CA . ASN A 1 93 ? -0.975 -4.341 8.668 1.00 86.75 93 ASN A CA 1
ATOM 736 C C . ASN A 1 93 ? 0.074 -4.891 9.633 1.00 86.75 93 ASN A C 1
ATOM 738 O O . ASN A 1 93 ? 0.770 -5.864 9.324 1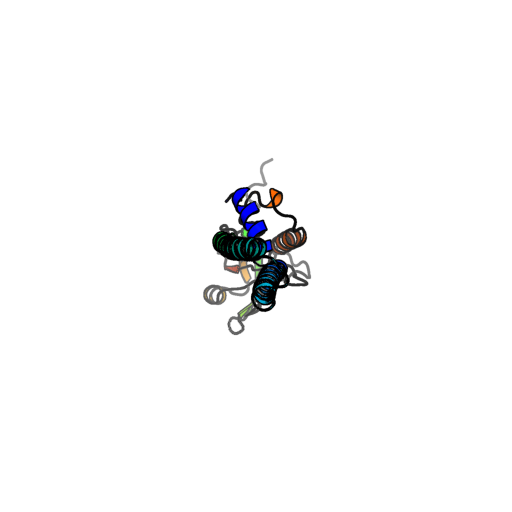.00 86.75 93 ASN A O 1
ATOM 742 N N . ASP A 1 94 ? 0.163 -4.277 10.804 1.00 86.62 94 ASP A N 1
ATOM 743 C CA . ASP A 1 94 ? 0.971 -4.785 11.895 1.00 86.62 94 ASP A CA 1
ATOM 744 C C . ASP A 1 94 ? 0.451 -6.153 12.349 1.00 86.62 94 ASP A C 1
ATOM 746 O O . ASP A 1 94 ? -0.743 -6.456 12.277 1.00 86.62 94 ASP A O 1
ATOM 750 N N . LYS A 1 95 ? 1.360 -7.005 12.817 1.00 83.25 95 LYS A N 1
ATOM 751 C CA . LYS A 1 95 ? 1.017 -8.350 13.290 1.00 83.25 95 LYS A CA 1
ATOM 752 C C . LYS A 1 95 ? 0.294 -8.308 14.631 1.00 83.25 95 LYS A C 1
ATOM 754 O O . LYS A 1 95 ? -0.463 -9.227 14.938 1.00 83.25 95 LYS A O 1
ATOM 759 N N . GLU A 1 96 ? 0.512 -7.258 15.415 1.00 85.12 96 GLU A N 1
ATOM 760 C CA . GLU A 1 96 ? -0.089 -7.103 16.733 1.00 85.12 96 GLU A CA 1
ATOM 761 C C . GLU A 1 96 ? -1.439 -6.387 16.653 1.00 85.12 96 GLU A C 1
ATOM 763 O O . GLU A 1 96 ? -1.598 -5.355 15.999 1.00 85.12 96 GLU A O 1
ATOM 768 N N . THR A 1 97 ? -2.437 -6.946 17.336 1.00 87.38 97 THR A N 1
ATOM 769 C CA . THR A 1 97 ? -3.752 -6.321 17.465 1.00 87.38 97 THR A CA 1
ATOM 770 C C . THR A 1 97 ? -3.759 -5.403 18.684 1.00 87.38 97 THR A C 1
ATOM 772 O O . THR A 1 97 ? -3.523 -5.842 19.812 1.00 87.38 97 THR A O 1
ATOM 775 N N . ARG A 1 98 ? -4.086 -4.126 18.489 1.00 87.75 98 ARG A N 1
ATOM 776 C CA . ARG A 1 98 ? -4.158 -3.126 19.558 1.00 87.75 98 ARG A CA 1
ATOM 777 C C . ARG A 1 98 ? -5.603 -2.865 19.956 1.00 87.75 98 ARG A C 1
ATOM 779 O O . ARG A 1 98 ? -6.480 -2.749 19.110 1.00 87.75 98 ARG A O 1
ATOM 786 N N . VAL A 1 99 ? -5.863 -2.717 21.257 1.00 88.94 99 VAL A N 1
ATOM 787 C CA . VAL A 1 99 ? -7.175 -2.266 21.747 1.00 88.94 99 VAL A CA 1
ATOM 788 C C . VAL A 1 99 ? -7.271 -0.748 21.613 1.00 88.94 99 VAL A C 1
ATOM 790 O O . VAL A 1 99 ? -6.576 -0.022 22.321 1.00 88.94 99 VAL A O 1
ATOM 793 N N . ILE A 1 100 ? -8.156 -0.288 20.733 1.00 88.31 100 ILE A N 1
ATOM 794 C CA . ILE A 1 100 ? -8.356 1.131 20.397 1.00 88.31 100 ILE A CA 1
ATOM 795 C C . ILE A 1 100 ? -9.513 1.772 21.164 1.00 88.31 100 ILE A C 1
ATOM 797 O O . ILE A 1 100 ? -9.516 2.972 21.432 1.00 88.31 100 ILE A O 1
ATOM 801 N N . ALA A 1 101 ? -10.501 0.976 21.569 1.00 88.19 101 ALA A N 1
ATOM 802 C CA . ALA A 1 101 ? -11.594 1.452 22.402 1.00 88.19 101 ALA A CA 1
ATOM 803 C C . ALA A 1 101 ? -12.159 0.335 23.273 1.00 88.19 101 ALA A C 1
ATOM 805 O O . ALA A 1 101 ? -12.062 -0.855 22.969 1.00 88.19 101 ALA A O 1
ATOM 806 N N . LYS A 1 102 ? -12.793 0.734 24.370 1.00 89.50 102 LYS A N 1
ATOM 807 C CA . LYS A 1 102 ? -13.615 -0.138 25.207 1.00 89.50 102 LYS A CA 1
ATOM 808 C C . LYS A 1 102 ? -14.930 0.580 25.469 1.00 89.50 102 LYS A C 1
ATOM 810 O O . LYS A 1 102 ? -14.965 1.811 25.501 1.00 89.50 102 LYS A O 1
ATOM 815 N N . GLY A 1 103 ? -16.013 -0.167 25.620 1.00 88.81 103 GLY A N 1
ATOM 816 C CA . GLY A 1 103 ? -17.323 0.444 25.774 1.00 88.81 103 GLY A CA 1
ATOM 817 C C . GLY A 1 103 ? -18.408 -0.522 26.203 1.00 88.81 103 GLY A C 1
ATOM 818 O O . GLY A 1 103 ? -18.177 -1.719 26.373 1.00 88.81 103 GLY A O 1
ATOM 819 N N . LYS A 1 104 ? -19.601 0.036 26.399 1.00 89.94 104 LYS A N 1
ATOM 820 C CA . LYS A 1 104 ? -20.816 -0.702 26.746 1.00 89.94 104 LYS A CA 1
ATOM 821 C C . LYS A 1 104 ? -21.801 -0.649 25.585 1.00 89.94 104 LYS A C 1
ATOM 823 O O . LYS A 1 104 ? -21.988 0.408 24.983 1.00 89.94 104 LYS A O 1
ATOM 828 N N . VAL A 1 105 ? -22.440 -1.769 25.284 1.00 90.94 105 VAL A N 1
ATOM 829 C CA . VAL A 1 105 ? -23.430 -1.867 24.210 1.00 90.94 105 VAL A CA 1
ATOM 830 C C . VAL A 1 105 ? -24.723 -1.189 24.648 1.00 90.94 105 VAL A C 1
ATOM 832 O O . VAL A 1 105 ? -25.325 -1.569 25.651 1.00 90.94 105 VAL A O 1
ATOM 835 N N . LEU A 1 106 ? -25.148 -0.173 23.898 1.00 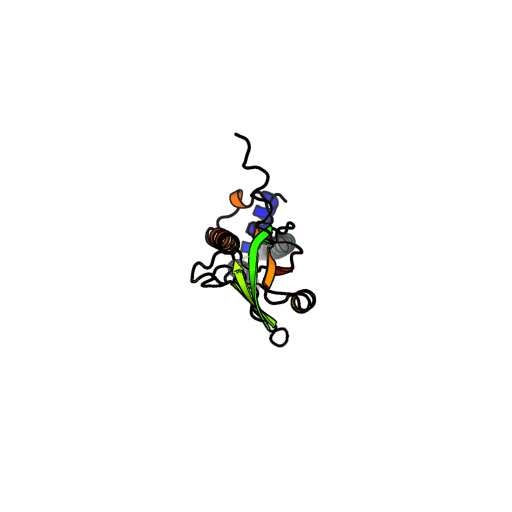91.00 106 LEU A N 1
ATOM 836 C CA . LEU A 1 106 ? -26.405 0.545 24.126 1.00 91.00 106 LEU A CA 1
ATOM 837 C C . LEU A 1 106 ? -27.564 -0.060 23.339 1.00 91.00 106 LEU A C 1
ATOM 839 O O . LEU A 1 106 ? -28.699 -0.063 23.805 1.00 91.00 106 LEU A O 1
ATOM 843 N N . LYS A 1 107 ? -27.285 -0.530 22.122 1.00 91.44 107 LYS A N 1
ATOM 844 C CA . LYS A 1 107 ? -28.286 -1.103 21.226 1.00 91.44 107 LYS A CA 1
ATOM 845 C C . LYS A 1 107 ? -27.633 -2.142 20.332 1.00 91.44 107 LYS A C 1
ATOM 847 O O . LYS A 1 107 ? -26.555 -1.893 19.798 1.00 91.44 107 LYS A O 1
ATOM 852 N N . VAL A 1 108 ? -28.315 -3.259 20.123 1.00 92.88 108 VAL A N 1
ATOM 853 C CA . VAL A 1 108 ? -27.920 -4.296 19.168 1.00 92.88 108 VAL A CA 1
ATOM 854 C C . VAL A 1 108 ? -29.143 -4.726 18.363 1.00 92.88 108 VAL A C 1
ATOM 856 O O . VAL A 1 108 ? -30.259 -4.771 18.877 1.00 92.88 108 VAL A O 1
ATOM 859 N N . ASN A 1 109 ? -28.953 -4.978 17.072 1.00 91.94 109 ASN A N 1
ATOM 860 C CA . ASN A 1 109 ? -29.955 -5.599 16.218 1.00 91.94 109 ASN A CA 1
ATOM 861 C C . ASN A 1 109 ? -29.311 -6.791 15.516 1.00 91.94 109 ASN A C 1
ATOM 863 O O . ASN A 1 109 ? -28.635 -6.627 14.500 1.00 91.94 109 ASN A O 1
ATOM 867 N N . HIS A 1 110 ? -29.552 -7.987 16.047 1.00 88.50 110 HIS A N 1
ATOM 868 C CA . HIS A 1 110 ? -28.991 -9.227 15.510 1.00 88.50 110 HIS A CA 1
ATOM 869 C C . HIS A 1 110 ? -29.451 -9.518 14.078 1.00 88.50 110 HIS A C 1
ATOM 871 O O . HIS A 1 110 ? -28.674 -10.030 13.279 1.00 88.50 110 HIS A O 1
ATOM 877 N N . ARG A 1 111 ? -30.689 -9.141 13.717 1.00 86.56 111 ARG A N 1
ATOM 878 C CA . ARG A 1 111 ? -31.229 -9.353 12.364 1.00 86.56 111 ARG A CA 1
ATOM 879 C C . ARG A 1 111 ? -30.551 -8.455 11.333 1.00 86.56 111 ARG A C 1
ATOM 881 O O . ARG A 1 111 ? -30.294 -8.896 10.220 1.00 86.56 111 ARG A O 1
ATOM 888 N N . LYS A 1 112 ? -30.292 -7.195 11.693 1.00 85.50 112 LYS A N 1
ATOM 889 C CA . LYS A 1 112 ? -29.678 -6.195 10.804 1.00 85.50 112 LYS A CA 1
ATOM 890 C C . LYS A 1 112 ? -28.158 -6.108 10.929 1.00 85.50 112 LYS A C 1
ATOM 892 O O . LYS A 1 112 ? -27.564 -5.354 10.180 1.00 85.50 112 LYS A O 1
ATOM 897 N N . GLY A 1 113 ? -27.517 -6.806 11.862 1.00 84.56 113 GLY A N 1
ATOM 898 C CA . GLY A 1 113 ? -26.065 -6.708 12.020 1.00 84.56 113 GLY A CA 1
ATOM 899 C C . GLY A 1 113 ? -25.564 -5.388 12.616 1.00 84.56 113 GLY A C 1
ATOM 900 O O . GLY A 1 113 ? -24.383 -5.091 12.497 1.00 84.56 113 GLY A O 1
ATOM 901 N N . THR A 1 114 ? -26.435 -4.565 13.211 1.00 89.75 114 THR A N 1
ATOM 902 C CA . THR A 1 114 ? -26.060 -3.216 13.677 1.00 89.75 114 THR A CA 1
ATOM 903 C C . THR A 1 114 ? -25.858 -3.168 15.183 1.00 89.75 114 THR A C 1
ATOM 905 O O . THR A 1 114 ? -26.643 -3.765 15.925 1.00 89.75 114 THR A O 1
ATOM 908 N N . MET A 1 115 ? -24.908 -2.356 15.643 1.00 90.69 115 MET A N 1
ATOM 909 C CA . MET A 1 115 ? -24.647 -2.137 17.067 1.00 90.69 115 MET A CA 1
ATOM 910 C C . MET A 1 115 ? -24.308 -0.671 17.357 1.00 90.69 115 MET A C 1
ATOM 912 O O . MET A 1 115 ? -23.765 0.031 16.510 1.00 90.69 115 MET A O 1
ATOM 916 N N . ILE A 1 116 ? -24.644 -0.198 18.557 1.00 91.06 116 ILE A N 1
ATOM 917 C CA . ILE A 1 116 ? -24.234 1.111 19.074 1.00 91.06 116 ILE A CA 1
ATOM 918 C C . ILE A 1 116 ? -23.498 0.892 20.392 1.00 91.06 116 ILE A C 1
ATOM 920 O O . ILE A 1 116 ? -24.052 0.305 21.325 1.00 91.06 116 ILE A O 1
ATOM 924 N N . ILE A 1 117 ? -22.268 1.389 20.470 1.00 89.94 117 ILE A N 1
ATOM 925 C CA . ILE A 1 117 ? -21.382 1.262 21.626 1.00 89.94 117 ILE A CA 1
ATOM 926 C C . ILE A 1 117 ? -21.146 2.647 22.226 1.00 89.94 117 ILE A C 1
ATOM 928 O O . ILE A 1 117 ? -20.860 3.608 21.513 1.00 89.94 117 ILE A O 1
ATOM 932 N N . LEU A 1 118 ? -21.231 2.741 23.552 1.00 88.62 118 LEU A N 1
ATOM 933 C CA . LEU A 1 118 ? -20.820 3.914 24.313 1.00 88.62 118 LEU A CA 1
ATOM 934 C C . LEU A 1 118 ? -19.381 3.726 24.818 1.00 88.62 118 LEU A C 1
ATOM 936 O O . LEU A 1 118 ? -19.172 2.921 25.737 1.00 88.62 118 LEU A O 1
ATOM 940 N N . PRO A 1 119 ? -18.391 4.438 24.258 1.00 80.94 119 PRO A N 1
ATOM 941 C CA . PRO A 1 119 ? -17.036 4.430 24.784 1.00 80.94 119 PRO A CA 1
ATOM 942 C C . PRO A 1 119 ? -16.973 5.120 26.159 1.00 80.94 119 PRO A C 1
ATOM 944 O O . PRO A 1 119 ? -17.711 6.062 26.439 1.00 80.94 119 PRO A O 1
ATOM 947 N N . ASN A 1 120 ? -16.083 4.651 27.036 1.00 69.81 120 ASN A N 1
ATOM 948 C CA . ASN A 1 120 ? -15.747 5.265 28.336 1.00 69.81 120 ASN A CA 1
ATOM 949 C C . ASN A 1 120 ? -16.818 5.293 29.431 1.00 69.81 120 ASN A C 1
ATOM 951 O O . ASN A 1 120 ? -16.591 5.911 30.468 1.00 69.81 120 ASN A O 1
ATOM 955 N N . GLY A 1 121 ? -17.948 4.599 29.272 1.00 54.56 121 GLY A N 1
ATOM 956 C CA . GLY A 1 121 ? -18.913 4.353 30.357 1.00 54.56 121 GLY A CA 1
ATOM 957 C C . GLY A 1 121 ? -19.582 5.598 30.969 1.00 54.56 121 GLY A C 1
ATOM 958 O O . GLY A 1 121 ? -20.516 5.451 31.754 1.00 54.56 121 GLY A O 1
ATOM 959 N N . LYS A 1 122 ? -19.159 6.812 30.600 1.00 52.44 122 LYS A N 1
ATOM 960 C CA . LYS A 1 122 ? -19.765 8.091 30.967 1.00 52.44 122 LYS A CA 1
ATOM 961 C C . LYS A 1 122 ? -20.659 8.553 29.821 1.00 52.44 122 LYS A C 1
ATOM 963 O O . LYS A 1 122 ? -20.230 8.606 28.671 1.00 52.44 122 LYS A O 1
ATOM 968 N N . LYS A 1 123 ? -21.905 8.908 30.144 1.00 49.16 123 LYS A N 1
ATOM 969 C CA . LYS A 1 123 ? -22.849 9.576 29.235 1.00 49.16 123 LYS A CA 1
ATOM 970 C C . LYS A 1 123 ? -22.367 11.009 28.959 1.00 49.16 123 LYS A C 1
ATOM 972 O O . LYS A 1 123 ? -22.949 11.954 29.471 1.00 49.16 123 LYS A O 1
ATOM 977 N N . SER A 1 124 ? -21.286 11.182 28.203 1.00 46.50 124 SER A N 1
ATOM 978 C CA . SER A 1 124 ? -21.021 12.467 27.556 1.00 46.50 124 SER A CA 1
ATOM 979 C C . SER A 1 124 ? -21.644 12.401 26.170 1.00 46.50 124 SER A C 1
ATOM 981 O O . SER A 1 124 ? -21.324 11.516 25.374 1.00 46.50 124 SER A O 1
ATOM 983 N N . SER A 1 125 ? -22.628 13.261 25.936 1.00 44.78 125 SER A N 1
ATOM 984 C CA . SER A 1 125 ? -23.381 13.355 24.693 1.00 44.78 125 SER A CA 1
ATOM 985 C C . SER A 1 125 ? -22.444 13.483 23.489 1.00 44.78 125 SER A C 1
ATOM 987 O O . SER A 1 125 ? -21.665 14.428 23.415 1.00 44.78 125 SER A O 1
ATOM 989 N N . GLY A 1 126 ? -22.548 12.558 22.533 1.00 53.91 126 GLY A N 1
ATOM 990 C CA . GLY A 1 126 ? -22.089 12.790 21.158 1.00 53.91 126 GLY A CA 1
ATOM 991 C C . GLY A 1 126 ? -21.240 11.685 20.542 1.00 53.91 126 GLY A C 1
ATOM 992 O O . GLY A 1 126 ? -21.419 11.385 19.368 1.00 53.91 126 GLY A O 1
ATOM 993 N N . ASN A 1 127 ? -20.383 11.012 21.310 1.00 71.00 127 ASN A N 1
ATOM 994 C CA . ASN A 1 127 ? -19.399 10.090 20.728 1.00 71.00 127 ASN A CA 1
ATOM 995 C C . ASN A 1 127 ? -19.821 8.629 20.904 1.00 71.00 127 ASN A C 1
ATOM 997 O O . ASN A 1 127 ? -19.196 7.888 21.656 1.00 71.00 127 ASN A O 1
ATOM 1001 N N . VAL A 1 128 ? -20.908 8.215 20.248 1.00 84.75 128 VAL A N 1
ATOM 1002 C CA . VAL A 1 128 ? -21.250 6.788 20.134 1.00 84.75 128 VAL A CA 1
ATOM 1003 C C . VAL A 1 128 ? -20.523 6.174 18.947 1.00 84.75 128 VAL A C 1
ATOM 1005 O O . VAL A 1 128 ? -20.408 6.795 17.894 1.00 84.75 128 VAL A O 1
ATOM 1008 N N . ILE A 1 129 ? -20.071 4.935 19.101 1.00 87.31 129 ILE A N 1
ATOM 1009 C CA . ILE A 1 129 ? -19.501 4.164 17.998 1.00 87.31 129 ILE A CA 1
ATOM 1010 C C . ILE A 1 129 ? -20.644 3.359 17.400 1.00 87.31 129 ILE A C 1
ATOM 1012 O O . ILE A 1 129 ? -21.220 2.488 18.061 1.00 87.31 129 ILE A O 1
ATOM 1016 N N . LYS A 1 130 ? -21.024 3.706 16.174 1.00 88.12 130 LYS A N 1
ATOM 1017 C CA . LYS A 1 130 ? -22.065 3.006 15.430 1.00 88.12 130 LYS A CA 1
ATOM 1018 C C . LYS A 1 130 ? -21.394 1.999 14.510 1.00 88.12 130 LYS A C 1
ATOM 1020 O O . LYS A 1 130 ? -20.505 2.364 13.763 1.00 88.12 130 LYS A O 1
ATOM 1025 N N . ILE A 1 131 ? -21.856 0.760 14.570 1.00 88.12 131 ILE A N 1
ATOM 1026 C CA . ILE A 1 131 ? -21.417 -0.324 13.699 1.00 88.12 131 ILE A CA 1
ATOM 1027 C C . ILE A 1 131 ? -22.582 -0.664 12.795 1.00 88.12 131 ILE A C 1
ATOM 1029 O O . ILE A 1 131 ? -23.692 -0.950 13.274 1.00 88.12 131 ILE A O 1
ATOM 1033 N N . THR A 1 132 ? -22.333 -0.618 11.495 1.00 81.62 132 THR A N 1
ATOM 1034 C CA . THR A 1 132 ? -23.307 -1.004 10.483 1.00 81.62 132 THR A CA 1
ATOM 1035 C C . THR A 1 132 ? -22.839 -2.238 9.714 1.00 81.62 132 THR A C 1
ATOM 1037 O O . THR A 1 132 ? -21.638 -2.479 9.591 1.00 81.62 132 THR A O 1
ATOM 1040 N N . PRO A 1 133 ? -23.769 -3.086 9.241 1.00 71.06 133 PRO A N 1
ATOM 1041 C CA . PRO A 1 133 ? -23.410 -4.179 8.350 1.00 71.06 133 PRO A CA 1
ATOM 1042 C C . PRO A 1 133 ? -22.819 -3.607 7.056 1.00 71.06 133 PRO A C 1
ATOM 1044 O O . PRO A 1 133 ? -23.322 -2.614 6.534 1.00 71.06 133 PRO A O 1
ATOM 1047 N N . ASN A 1 134 ? -21.811 -4.287 6.511 1.00 67.75 134 ASN A N 1
ATOM 1048 C CA . ASN A 1 134 ? -21.194 -3.964 5.219 1.00 67.75 134 ASN A CA 1
ATOM 1049 C C . ASN A 1 134 ? -20.530 -2.580 5.148 1.00 67.75 134 ASN A C 1
ATOM 1051 O O . ASN A 1 134 ? -20.431 -2.006 4.065 1.00 67.75 134 ASN A O 1
ATOM 1055 N N . GLU A 1 135 ? -20.069 -2.038 6.275 1.00 72.88 135 GLU A N 1
ATOM 1056 C CA . GLU A 1 135 ? -19.154 -0.901 6.234 1.00 72.88 135 GLU A CA 1
ATOM 1057 C C . GLU A 1 135 ? -17.878 -1.316 5.491 1.00 72.88 135 GLU A C 1
ATOM 1059 O O . GLU A 1 135 ? -17.223 -2.298 5.850 1.00 72.88 135 GLU A O 1
ATOM 1064 N N . SER A 1 136 ? -17.562 -0.604 4.408 1.00 79.56 136 SER A N 1
ATOM 1065 C CA . SER A 1 136 ? -16.350 -0.861 3.640 1.00 79.56 136 SER A CA 1
ATOM 1066 C C . SER A 1 136 ? -15.127 -0.606 4.509 1.00 79.56 136 SER A C 1
ATOM 1068 O O . SER A 1 136 ? -15.058 0.404 5.212 1.00 79.56 136 SER A O 1
ATOM 1070 N N . HIS A 1 137 ? -14.139 -1.493 4.415 1.00 85.00 137 HIS A N 1
ATOM 1071 C CA . HIS A 1 137 ? -12.838 -1.244 5.016 1.00 85.00 137 HIS A CA 1
ATOM 1072 C C . HIS A 1 137 ? -12.263 0.070 4.490 1.00 85.00 137 HIS A C 1
ATOM 1074 O O . HIS A 1 137 ? -12.205 0.303 3.281 1.00 85.00 137 HIS A O 1
ATOM 1080 N N . VAL A 1 138 ? -11.814 0.915 5.411 1.00 87.00 138 VAL A N 1
ATOM 1081 C CA . VAL A 1 138 ? -11.098 2.143 5.095 1.00 87.00 138 VAL A CA 1
ATOM 1082 C C . VAL A 1 138 ? -9.750 1.757 4.494 1.00 87.00 138 VAL A C 1
ATOM 1084 O O . VAL A 1 138 ? -8.935 1.103 5.143 1.00 87.00 138 VAL A O 1
ATOM 1087 N N . MET A 1 139 ? -9.519 2.138 3.242 1.00 85.31 139 MET A N 1
ATOM 1088 C CA . MET A 1 139 ? -8.264 1.884 2.531 1.00 85.31 139 MET A CA 1
ATOM 1089 C C . MET A 1 139 ? -7.427 3.162 2.419 1.00 85.31 139 MET A C 1
ATOM 1091 O O . MET A 1 139 ? -7.952 4.276 2.531 1.00 85.31 139 MET A O 1
ATOM 1095 N N . LEU A 1 140 ? -6.125 3.017 2.153 1.00 83.06 140 LEU A N 1
ATOM 1096 C CA . LEU A 1 140 ? -5.276 4.151 1.779 1.00 83.06 140 LEU A CA 1
ATOM 1097 C C . LEU A 1 140 ? -5.889 4.888 0.579 1.00 83.06 140 LEU A C 1
ATOM 1099 O O . LEU A 1 140 ? -6.359 4.265 -0.370 1.00 83.06 140 LEU A O 1
ATOM 1103 N N . GLY A 1 141 ? -5.923 6.219 0.647 1.00 82.38 141 GLY A N 1
ATOM 1104 C CA . GLY A 1 141 ? -6.604 7.057 -0.342 1.00 82.38 141 GLY A CA 1
ATOM 1105 C C . GLY A 1 141 ? -8.086 7.347 -0.067 1.00 82.38 141 GLY A C 1
ATOM 1106 O O . GLY A 1 141 ? -8.652 8.173 -0.781 1.00 82.38 141 GLY A O 1
ATOM 1107 N N . THR A 1 142 ? -8.706 6.762 0.969 1.00 84.31 142 THR A N 1
ATOM 1108 C CA . THR A 1 142 ? -10.100 7.077 1.343 1.00 84.31 142 THR A CA 1
ATOM 1109 C C . THR A 1 142 ? -10.221 8.545 1.787 1.00 84.31 142 THR A C 1
ATOM 1111 O O . THR A 1 142 ? -9.566 8.944 2.755 1.00 84.31 142 THR A O 1
ATOM 1114 N N . PRO A 1 143 ? -11.035 9.379 1.112 1.00 78.31 143 PRO A N 1
ATOM 1115 C CA . PRO A 1 143 ? -11.238 10.765 1.518 1.00 78.31 143 PRO A CA 1
ATOM 1116 C C . PRO A 1 143 ? -12.160 10.861 2.744 1.00 78.31 143 PRO A C 1
ATOM 1118 O O . PRO A 1 143 ? -13.089 10.073 2.890 1.00 78.31 143 PRO A O 1
ATOM 1121 N N . ASN A 1 144 ? -11.948 11.877 3.590 1.00 82.69 144 ASN A N 1
ATOM 1122 C CA . ASN A 1 144 ? -12.842 12.250 4.701 1.00 82.69 144 ASN A CA 1
ATOM 1123 C C . ASN A 1 144 ? -13.165 11.123 5.702 1.00 82.69 144 ASN A C 1
ATOM 1125 O O . ASN A 1 144 ? -14.316 10.953 6.101 1.00 82.69 144 ASN A O 1
ATOM 1129 N N . MET A 1 145 ? -12.140 10.387 6.132 1.00 86.56 145 MET A N 1
ATOM 1130 C CA . MET A 1 145 ? -12.256 9.385 7.196 1.00 86.56 145 MET A CA 1
ATOM 1131 C C . MET A 1 145 ? -12.723 10.027 8.509 1.00 86.56 145 MET A C 1
ATOM 1133 O O . MET A 1 145 ? -12.344 11.155 8.828 1.00 86.56 145 MET A O 1
ATOM 1137 N N . LYS A 1 146 ? -13.511 9.303 9.299 1.00 87.31 146 LYS A N 1
ATOM 1138 C CA . LYS A 1 146 ? -13.867 9.654 10.676 1.00 87.31 146 LYS A CA 1
ATOM 1139 C C . LYS A 1 146 ? -13.371 8.586 11.638 1.00 87.31 146 LYS A C 1
ATOM 1141 O O . LYS A 1 146 ? -12.968 7.489 11.253 1.00 87.31 146 LYS A O 1
ATOM 1146 N N . LYS A 1 147 ? -13.384 8.936 12.923 1.00 88.38 147 LYS A N 1
ATOM 1147 C CA . LYS A 1 147 ? -12.932 8.032 13.973 1.00 88.38 147 LYS A CA 1
ATOM 1148 C C . LYS A 1 147 ? -13.807 6.775 14.016 1.00 88.38 147 LYS A C 1
ATOM 1150 O O . LYS A 1 147 ? -15.026 6.904 14.103 1.00 88.38 147 LYS A O 1
ATOM 1155 N N . TYR A 1 148 ? -13.176 5.602 14.034 1.00 88.69 148 TYR A N 1
ATOM 1156 C CA . TYR A 1 148 ? -13.814 4.278 14.037 1.00 88.69 148 TYR A CA 1
ATOM 1157 C C . TYR A 1 148 ? -14.546 3.874 12.747 1.00 88.69 148 TYR A C 1
ATOM 1159 O O . TYR A 1 148 ? -15.259 2.869 12.766 1.00 88.69 148 TYR A O 1
ATOM 1167 N N . ASP A 1 149 ? -14.366 4.584 11.632 1.00 88.31 149 ASP A N 1
ATOM 1168 C CA . ASP A 1 149 ? -14.934 4.158 10.346 1.00 88.31 149 ASP A CA 1
ATOM 1169 C C . ASP A 1 149 ? -14.431 2.762 9.937 1.00 88.31 149 ASP A C 1
ATOM 1171 O O . ASP A 1 149 ? -13.291 2.380 10.225 1.00 88.31 149 ASP A O 1
ATOM 1175 N N . GLY A 1 150 ? -15.283 1.982 9.267 1.00 87.88 150 GLY A N 1
ATOM 1176 C CA . GLY A 1 150 ? -14.939 0.626 8.828 1.00 87.88 150 GLY A CA 1
ATOM 1177 C C . GLY A 1 150 ? -14.869 -0.378 9.982 1.00 87.88 150 GLY A C 1
ATOM 1178 O O . GLY A 1 150 ? -14.355 -1.488 9.813 1.00 87.88 150 GLY A O 1
ATOM 1179 N N . THR A 1 151 ? -15.343 -0.002 11.175 1.00 90.75 151 THR A N 1
ATOM 1180 C CA . THR A 1 151 ? -15.406 -0.923 12.308 1.00 90.75 151 THR A CA 1
ATOM 1181 C C . THR A 1 151 ? -16.483 -1.963 12.051 1.00 90.75 151 THR A C 1
ATOM 1183 O O . THR A 1 151 ? -17.649 -1.642 11.831 1.00 90.75 151 THR A O 1
ATOM 1186 N N . HIS A 1 152 ? -16.109 -3.232 12.143 1.00 90.19 152 HIS A N 1
ATOM 1187 C CA . HIS A 1 152 ? -16.980 -4.353 11.842 1.00 90.19 152 HIS A CA 1
ATOM 1188 C C . HIS A 1 152 ? -17.135 -5.292 13.037 1.00 90.19 152 HIS A C 1
ATOM 1190 O O . HIS A 1 152 ? -16.416 -5.245 14.041 1.00 90.19 152 HIS A O 1
ATOM 1196 N N . ILE A 1 153 ? -18.120 -6.176 12.915 1.00 88.50 153 ILE A N 1
ATOM 1197 C CA . ILE A 1 153 ? -18.365 -7.244 13.869 1.00 88.50 153 ILE A CA 1
ATOM 1198 C C . ILE A 1 153 ? -18.672 -8.543 13.134 1.00 88.50 153 ILE A C 1
ATOM 1200 O O . ILE A 1 153 ? -19.543 -8.600 12.265 1.00 88.50 153 ILE A O 1
ATOM 1204 N N . PHE A 1 154 ? -17.979 -9.613 13.511 1.00 85.50 154 PHE A N 1
ATOM 1205 C CA . PHE A 1 154 ? -18.276 -10.933 12.978 1.00 85.50 154 PHE A CA 1
ATOM 1206 C C . PHE A 1 154 ? -19.611 -11.458 13.514 1.00 85.50 154 PHE A C 1
ATOM 1208 O O . PHE A 1 154 ? -19.944 -11.318 14.694 1.00 85.50 154 PHE A O 1
ATOM 1215 N N . LYS A 1 155 ? -20.377 -12.133 12.651 1.00 84.50 155 LYS A N 1
ATOM 1216 C CA . LYS A 1 155 ? -21.709 -12.670 12.982 1.00 84.50 155 LYS A CA 1
ATOM 1217 C C . LYS A 1 155 ? -21.695 -13.598 14.207 1.00 84.50 155 LYS A C 1
ATOM 1219 O O . LYS A 1 155 ? -22.621 -13.578 15.014 1.00 84.50 155 LYS A O 1
ATOM 1224 N N . ASN A 1 156 ? -20.630 -14.382 14.374 1.00 86.75 156 ASN A N 1
ATOM 1225 C CA . ASN A 1 156 ? -20.444 -15.279 15.519 1.00 86.75 156 ASN A CA 1
ATOM 1226 C C . ASN A 1 156 ? -20.265 -14.534 16.860 1.00 86.75 156 ASN A C 1
ATOM 1228 O O . ASN A 1 156 ? -20.656 -15.070 17.896 1.00 86.75 156 ASN A O 1
ATOM 1232 N N . GLN A 1 157 ? -19.686 -13.330 16.848 1.00 86.25 157 GLN A N 1
ATOM 1233 C CA . GLN A 1 157 ? -19.550 -12.451 18.009 1.00 86.25 157 GLN A CA 1
ATOM 1234 C C . GLN A 1 157 ? -20.855 -11.700 18.262 1.00 86.25 157 GLN A C 1
ATOM 1236 O O . GLN A 1 157 ? -21.317 -11.647 19.397 1.00 86.25 157 GLN A O 1
ATOM 1241 N N . LEU A 1 158 ? -21.493 -11.190 17.203 1.00 87.62 158 LEU A N 1
ATOM 1242 C CA . LEU A 1 158 ? -22.754 -10.452 17.294 1.00 87.62 158 LEU A CA 1
ATOM 1243 C C . LEU A 1 158 ? -23.863 -11.261 17.980 1.00 87.62 158 LEU A C 1
ATOM 1245 O O . LEU A 1 158 ? -24.589 -10.724 18.807 1.00 87.62 158 LEU A O 1
ATOM 1249 N N . ASN A 1 159 ? -23.986 -12.554 17.671 1.00 87.50 159 ASN A N 1
ATOM 1250 C CA . ASN A 1 159 ? -24.997 -13.429 18.279 1.00 87.50 159 ASN A CA 1
ATOM 1251 C C . ASN A 1 159 ? -24.787 -13.672 19.781 1.00 87.50 159 ASN A C 1
ATOM 1253 O O . ASN A 1 159 ? -25.656 -14.239 20.430 1.00 87.50 159 ASN A O 1
ATOM 1257 N N . LYS A 1 160 ? -23.626 -13.293 20.324 1.00 88.69 160 LYS A N 1
ATOM 1258 C CA . LYS A 1 160 ? -23.266 -13.486 21.731 1.00 88.69 160 LYS A CA 1
ATOM 1259 C C . LYS A 1 160 ? -23.328 -12.190 22.534 1.00 88.69 160 LYS A C 1
ATOM 1261 O O . LYS A 1 160 ? -22.958 -12.225 23.706 1.00 88.69 160 LYS A O 1
ATOM 1266 N N . ILE A 1 161 ? -23.683 -11.064 21.912 1.00 90.44 161 ILE A N 1
ATOM 1267 C CA . ILE A 1 161 ? -23.622 -9.727 22.509 1.00 90.44 161 ILE A CA 1
ATOM 1268 C C . ILE A 1 161 ? -25.020 -9.147 22.659 1.00 90.44 161 ILE A C 1
ATOM 1270 O O . ILE A 1 161 ? -25.681 -8.883 21.662 1.00 90.44 161 ILE A O 1
ATOM 1274 N N . ASP A 1 162 ? -25.393 -8.835 23.890 1.00 92.00 162 ASP A N 1
ATOM 1275 C CA . ASP A 1 162 ? -26.662 -8.221 24.245 1.00 92.00 162 ASP A CA 1
ATOM 1276 C C . ASP A 1 162 ? -26.487 -6.765 24.692 1.00 92.00 162 ASP A C 1
ATOM 1278 O O . ASP A 1 162 ? -25.383 -6.261 24.938 1.00 92.00 162 ASP A O 1
ATOM 1282 N N . VAL A 1 163 ? -27.608 -6.051 24.806 1.00 91.38 163 VAL A N 1
ATOM 1283 C CA . VAL A 1 163 ? -27.614 -4.705 25.387 1.00 91.38 163 VAL A CA 1
ATOM 1284 C C . VAL A 1 163 ? -27.097 -4.768 26.823 1.00 91.38 163 VAL A C 1
ATOM 1286 O O . VAL A 1 163 ? -27.562 -5.556 27.639 1.00 91.38 163 VAL A O 1
ATOM 1289 N N . GLY A 1 164 ? -26.152 -3.891 27.147 1.00 87.94 164 GLY A N 1
ATOM 1290 C CA . GLY A 1 164 ? -25.533 -3.820 28.464 1.00 87.94 164 GLY A CA 1
ATOM 1291 C C . GLY A 1 164 ? -24.215 -4.582 28.594 1.00 87.94 164 GLY A C 1
ATOM 1292 O O . GLY A 1 164 ? -23.483 -4.323 29.552 1.00 87.94 164 GLY A O 1
ATOM 1293 N N . ASP A 1 165 ? -23.866 -5.425 27.623 1.00 90.62 165 ASP A N 1
ATOM 1294 C CA . ASP A 1 165 ? -22.563 -6.078 27.592 1.00 90.62 165 ASP A CA 1
ATOM 1295 C C . ASP A 1 165 ? -21.420 -5.081 27.411 1.00 90.62 165 ASP A C 1
ATOM 1297 O O . ASP A 1 165 ? -21.565 -4.008 26.814 1.00 90.62 165 ASP A O 1
ATOM 1301 N N . TYR A 1 166 ? -20.246 -5.473 27.898 1.00 90.38 166 TYR A N 1
ATOM 1302 C CA . TYR A 1 166 ? -19.006 -4.759 27.644 1.00 90.38 166 TYR A CA 1
ATOM 1303 C C . TYR A 1 166 ? -18.283 -5.354 26.444 1.00 90.38 166 TYR A C 1
ATOM 1305 O O . TYR A 1 166 ? -18.128 -6.573 26.320 1.00 90.38 166 TYR A O 1
ATOM 1313 N N . VAL A 1 167 ? -17.775 -4.478 25.590 1.00 91.31 167 VAL A N 1
ATOM 1314 C CA . VAL A 1 167 ? -17.035 -4.832 24.383 1.00 91.31 167 VAL A CA 1
ATOM 1315 C C . VAL A 1 167 ? -15.725 -4.059 24.327 1.00 91.31 167 VAL A C 1
ATOM 1317 O O . VAL A 1 167 ? -15.593 -2.959 24.875 1.00 91.31 167 VAL A O 1
ATOM 1320 N N . LYS A 1 168 ? -14.748 -4.641 23.640 1.00 91.50 168 LYS A N 1
ATOM 1321 C CA . LYS A 1 168 ? -13.532 -3.956 23.212 1.00 91.50 168 LYS A CA 1
ATOM 1322 C C . LYS A 1 168 ? -13.521 -3.887 21.692 1.00 91.50 168 LYS A C 1
ATOM 1324 O O . LYS A 1 168 ? -14.016 -4.797 21.030 1.00 91.50 168 LYS A O 1
ATOM 1329 N N . ILE A 1 169 ? -12.950 -2.815 21.171 1.00 90.75 169 ILE A N 1
ATOM 1330 C CA . ILE A 1 169 ? -12.668 -2.643 19.753 1.00 90.75 169 ILE A CA 1
ATOM 1331 C C . ILE A 1 169 ? -11.161 -2.741 19.600 1.00 90.75 169 ILE A C 1
ATOM 1333 O O . ILE A 1 169 ? -10.415 -2.071 20.323 1.00 90.75 169 ILE A O 1
ATOM 1337 N N . GLN A 1 170 ? -10.726 -3.616 18.706 1.00 92.06 170 GLN A N 1
ATOM 1338 C CA . GLN A 1 170 ? -9.322 -3.886 18.450 1.00 92.06 170 GLN A CA 1
ATOM 1339 C C . GLN A 1 170 ? -9.029 -3.744 16.957 1.00 92.06 170 GLN A C 1
ATOM 1341 O O . GLN A 1 170 ? -9.870 -4.112 16.151 1.00 92.06 170 GLN A O 1
ATOM 1346 N N . ASN A 1 171 ? -7.878 -3.206 16.572 1.00 91.31 171 ASN A N 1
ATOM 1347 C CA . ASN A 1 171 ? -7.477 -3.133 15.168 1.00 91.31 171 ASN A CA 1
ATOM 1348 C C . ASN A 1 171 ? -6.000 -3.496 14.999 1.00 91.31 171 ASN A C 1
ATOM 1350 O O . ASN A 1 171 ? -5.236 -3.550 15.965 1.00 91.31 171 ASN A O 1
ATOM 1354 N N . HIS A 1 172 ? -5.618 -3.764 13.757 1.00 89.62 172 HIS A N 1
ATOM 1355 C CA . HIS A 1 172 ? -4.221 -3.815 13.350 1.00 89.62 172 HIS A CA 1
ATOM 1356 C C . HIS A 1 172 ? -3.838 -2.430 12.834 1.00 89.62 172 HIS A C 1
ATOM 1358 O O . HIS A 1 172 ? -4.557 -1.863 12.011 1.00 89.62 172 HIS A O 1
ATOM 1364 N N . GLN A 1 173 ? -2.737 -1.868 13.331 1.00 88.12 173 GLN A N 1
ATOM 1365 C CA . GLN A 1 173 ? -2.259 -0.574 12.845 1.00 88.12 173 GLN A CA 1
ATOM 1366 C C . GLN A 1 173 ? -1.576 -0.740 11.487 1.00 88.12 173 GLN A C 1
ATOM 1368 O O . GLN A 1 173 ? -0.972 -1.772 11.205 1.00 88.12 173 GLN A O 1
ATOM 1373 N N . TYR A 1 174 ? -1.647 0.286 10.651 1.00 88.69 174 TYR A N 1
ATOM 1374 C CA . TYR A 1 174 ? -0.910 0.330 9.398 1.00 88.69 174 TYR A CA 1
ATOM 1375 C C . TYR A 1 174 ? 0.520 0.770 9.683 1.00 88.69 174 TYR A C 1
ATOM 1377 O O . TYR A 1 174 ? 0.756 1.843 10.240 1.00 88.69 174 TYR A O 1
ATOM 1385 N N . ILE A 1 175 ? 1.486 -0.049 9.292 1.00 89.94 175 ILE A N 1
ATOM 1386 C CA . ILE A 1 175 ? 2.907 0.248 9.432 1.00 89.94 175 ILE A CA 1
ATOM 1387 C C . ILE A 1 175 ? 3.594 0.109 8.083 1.00 89.94 175 ILE A C 1
ATOM 1389 O O . ILE A 1 175 ? 3.191 -0.670 7.220 1.00 89.94 175 ILE A O 1
ATOM 1393 N N . PHE A 1 176 ? 4.677 0.847 7.894 1.00 90.44 176 PHE A N 1
ATOM 1394 C CA . PHE A 1 176 ? 5.530 0.630 6.737 1.00 90.44 176 PHE A CA 1
ATOM 1395 C C . PHE A 1 176 ? 6.241 -0.720 6.855 1.00 90.44 176 PHE A C 1
ATOM 1397 O O . PHE A 1 176 ? 6.794 -1.059 7.905 1.00 90.44 176 PHE A O 1
ATOM 1404 N N . LYS A 1 177 ? 6.269 -1.483 5.758 1.00 90.19 17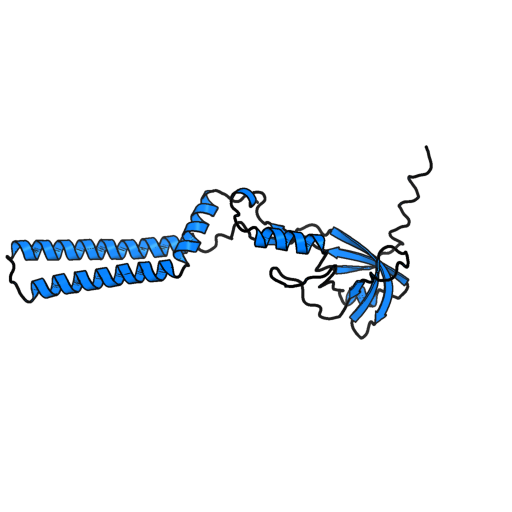7 LYS A N 1
ATOM 1405 C CA . LYS A 1 177 ? 6.936 -2.794 5.670 1.00 90.19 177 LYS A CA 1
ATOM 1406 C C . LYS A 1 177 ? 8.417 -2.711 6.056 1.00 90.19 177 LYS A C 1
ATOM 1408 O O . LYS A 1 177 ? 8.974 -3.630 6.678 1.00 90.19 177 LYS A O 1
ATOM 1413 N N . TYR A 1 178 ? 9.052 -1.599 5.690 1.00 89.06 178 TYR A N 1
ATOM 1414 C CA . TYR A 1 178 ? 10.470 -1.355 5.901 1.00 89.06 178 TYR A CA 1
ATOM 1415 C C . TYR A 1 178 ? 10.709 -0.362 7.044 1.00 89.06 178 TYR A C 1
ATOM 1417 O O . TYR A 1 178 ? 10.202 0.760 7.042 1.00 89.06 178 TYR A O 1
ATOM 1425 N N . LYS A 1 179 ? 11.528 -0.769 8.024 1.00 86.81 179 LYS A N 1
ATOM 1426 C CA . LYS A 1 179 ? 11.824 0.034 9.229 1.00 86.81 179 LYS A CA 1
ATOM 1427 C C . LYS A 1 179 ? 12.540 1.342 8.896 1.00 86.81 179 LYS A C 1
ATOM 1429 O O . LYS A 1 179 ? 12.322 2.356 9.544 1.00 86.81 179 LYS A O 1
ATOM 1434 N N . ASN A 1 180 ? 13.392 1.304 7.881 1.00 87.56 180 ASN A N 1
ATOM 1435 C CA . ASN A 1 180 ? 14.184 2.425 7.394 1.00 87.56 180 ASN A CA 1
ATOM 1436 C C . ASN A 1 180 ? 13.564 3.086 6.150 1.00 87.56 180 ASN A C 1
ATOM 1438 O O . ASN A 1 180 ? 14.297 3.744 5.412 1.00 87.56 180 ASN A O 1
ATOM 1442 N N . HIS A 1 181 ? 12.250 2.929 5.907 1.00 85.44 181 HIS A N 1
ATOM 1443 C CA . HIS A 1 181 ? 11.589 3.550 4.750 1.00 85.44 181 HIS A CA 1
ATOM 1444 C C . HIS A 1 181 ? 11.866 5.057 4.687 1.00 85.44 181 HIS A C 1
ATOM 1446 O O . HIS A 1 181 ? 12.067 5.585 3.604 1.00 85.44 181 HIS A O 1
ATOM 1452 N N . SER A 1 182 ? 11.965 5.740 5.833 1.00 84.69 182 SER A N 1
ATOM 1453 C CA . SER A 1 182 ? 12.195 7.186 5.918 1.00 84.69 182 SER A CA 1
ATOM 1454 C C . SER A 1 182 ? 13.519 7.645 5.300 1.00 84.69 182 SER A C 1
ATOM 1456 O O . SER A 1 182 ? 13.650 8.813 4.954 1.00 84.69 182 SER A O 1
ATOM 1458 N N . LYS A 1 183 ? 14.495 6.744 5.118 1.00 85.62 183 LYS A N 1
ATOM 1459 C CA . LYS A 1 183 ? 15.753 7.045 4.411 1.00 85.62 183 LYS A CA 1
ATOM 1460 C C . LYS A 1 183 ? 15.595 7.082 2.888 1.00 85.62 183 LYS A C 1
ATOM 1462 O O . LYS A 1 183 ? 16.443 7.648 2.209 1.00 85.62 183 LYS A O 1
ATOM 1467 N N . PHE A 1 184 ? 14.554 6.439 2.364 1.00 84.31 184 PHE A N 1
ATOM 1468 C CA . PHE A 1 184 ? 14.333 6.216 0.931 1.00 84.31 184 PHE A CA 1
ATOM 1469 C C . PHE A 1 184 ? 13.008 6.803 0.427 1.00 84.31 184 PHE A C 1
ATOM 1471 O O . PHE A 1 184 ? 12.798 6.901 -0.782 1.00 84.31 184 PHE A O 1
ATOM 1478 N N . SER A 1 185 ? 12.113 7.161 1.348 1.00 78.81 185 SER A N 1
ATOM 1479 C CA . SER A 1 185 ? 10.795 7.722 1.087 1.00 78.81 185 SER A CA 1
ATOM 1480 C C . SER A 1 185 ? 10.875 9.221 0.838 1.00 78.81 185 SER A C 1
ATOM 1482 O O . SER A 1 185 ? 11.491 9.965 1.599 1.00 78.81 185 SER A O 1
ATOM 1484 N N . GLU A 1 186 ? 10.180 9.662 -0.204 1.00 70.88 186 GLU A N 1
ATOM 1485 C CA . GLU A 1 186 ? 9.911 11.077 -0.477 1.00 70.88 186 GLU A CA 1
ATOM 1486 C C . GLU A 1 186 ? 8.398 11.385 -0.412 1.00 70.88 186 GLU A C 1
ATOM 1488 O O . GLU A 1 186 ? 7.980 12.539 -0.537 1.00 70.88 186 GLU A O 1
ATOM 1493 N N . ASP A 1 187 ? 7.555 10.370 -0.166 1.00 79.38 187 ASP A N 1
ATOM 1494 C CA . ASP A 1 187 ? 6.097 10.494 -0.214 1.00 79.38 187 ASP A CA 1
ATOM 1495 C C . ASP A 1 187 ? 5.488 10.875 1.145 1.00 79.38 187 ASP A C 1
ATOM 1497 O O . ASP A 1 187 ? 4.918 10.068 1.889 1.00 79.38 187 ASP A O 1
ATOM 1501 N N . LYS A 1 188 ? 5.531 12.180 1.424 1.00 83.25 188 LYS A N 1
ATOM 1502 C CA . LYS A 1 188 ? 4.883 12.784 2.599 1.00 83.25 188 LYS A CA 1
ATOM 1503 C C . LYS A 1 188 ? 3.364 12.591 2.625 1.00 83.25 188 LYS A C 1
ATOM 1505 O O . LYS A 1 188 ? 2.753 12.760 3.683 1.00 83.25 188 LYS A O 1
ATOM 1510 N N . LYS A 1 189 ? 2.714 12.326 1.486 1.00 85.62 189 LYS A N 1
ATOM 1511 C CA . LYS A 1 189 ? 1.257 12.153 1.430 1.00 85.62 189 LYS A CA 1
ATOM 1512 C C . LYS A 1 189 ? 0.876 10.795 2.007 1.00 85.62 189 LYS A C 1
ATOM 1514 O O . LYS A 1 189 ? -0.008 10.750 2.862 1.00 85.62 189 LYS A O 1
ATOM 1519 N N . THR A 1 190 ? 1.563 9.731 1.597 1.00 86.25 190 THR A N 1
ATOM 1520 C CA . THR A 1 190 ? 1.338 8.383 2.137 1.00 86.25 190 THR A CA 1
ATOM 1521 C C . THR A 1 190 ? 1.632 8.334 3.634 1.00 86.25 190 THR A C 1
ATOM 1523 O O . THR A 1 190 ? 0.803 7.843 4.396 1.00 86.25 190 THR A O 1
ATOM 1526 N N . GLU A 1 191 ? 2.727 8.948 4.093 1.00 86.75 191 GLU A N 1
ATOM 1527 C CA . GLU A 1 191 ? 3.042 9.047 5.528 1.00 86.75 191 GLU A CA 1
ATOM 1528 C C . GLU A 1 191 ? 1.918 9.715 6.334 1.00 86.75 191 GLU A C 1
ATOM 1530 O O . GLU A 1 191 ? 1.457 9.175 7.345 1.00 86.75 191 GLU A O 1
ATOM 1535 N N . LYS A 1 192 ? 1.413 10.860 5.858 1.00 88.25 192 LYS A N 1
ATOM 1536 C CA . LYS A 1 192 ? 0.287 11.553 6.499 1.00 88.25 192 LYS A CA 1
ATOM 1537 C C . LYS A 1 192 ? -0.979 10.703 6.524 1.00 88.25 192 LYS A C 1
ATOM 1539 O O . LYS A 1 192 ? -1.675 10.706 7.535 1.00 88.25 192 LYS A O 1
ATOM 1544 N N . GLN A 1 193 ? -1.281 9.984 5.443 1.00 87.69 193 GLN A N 1
ATOM 1545 C CA . GLN A 1 193 ? -2.464 9.126 5.372 1.00 87.69 193 GLN A CA 1
ATOM 1546 C C . GLN A 1 193 ? -2.366 7.928 6.317 1.00 87.69 193 GLN A C 1
ATOM 1548 O O . GLN A 1 193 ? -3.328 7.657 7.030 1.00 87.69 193 GLN A O 1
ATOM 1553 N N . VAL A 1 194 ? -1.213 7.254 6.383 1.00 89.62 194 VAL A N 1
ATOM 1554 C CA . VAL A 1 194 ? -0.974 6.153 7.334 1.00 89.62 194 VAL A CA 1
ATOM 1555 C C . VAL A 1 194 ? -1.150 6.644 8.766 1.00 89.62 194 VAL A C 1
ATOM 1557 O O . VAL A 1 194 ? -1.868 6.026 9.553 1.00 89.62 194 VAL A O 1
ATOM 1560 N N . LYS A 1 195 ? -0.553 7.796 9.095 1.00 89.88 195 LYS A N 1
ATOM 1561 C CA . LYS A 1 195 ? -0.718 8.413 10.411 1.00 89.88 195 LYS A CA 1
ATOM 1562 C C . LYS A 1 195 ? -2.186 8.723 10.706 1.00 89.88 195 LYS A C 1
ATOM 1564 O O . LYS A 1 195 ? -2.670 8.361 11.769 1.00 89.88 195 LYS A O 1
ATOM 1569 N N . GLN A 1 196 ? -2.906 9.324 9.761 1.00 89.88 196 GLN A N 1
ATOM 1570 C CA . GLN A 1 196 ? -4.319 9.660 9.930 1.00 89.88 196 GLN A CA 1
ATOM 1571 C C . GLN A 1 196 ? -5.196 8.418 10.150 1.00 89.88 196 GLN A C 1
ATOM 1573 O O . GLN A 1 196 ? -6.040 8.428 11.038 1.00 89.88 196 GLN A O 1
ATOM 1578 N N . ILE A 1 197 ? -4.983 7.348 9.378 1.00 90.31 197 ILE A N 1
ATOM 1579 C CA . ILE A 1 197 ? -5.679 6.061 9.535 1.00 90.31 197 ILE A CA 1
ATOM 1580 C C . ILE A 1 197 ? -5.455 5.499 10.942 1.00 90.31 197 ILE A C 1
ATOM 1582 O O . ILE A 1 197 ? -6.410 5.110 11.616 1.00 90.31 197 ILE A O 1
ATOM 1586 N N . ASN A 1 198 ? -4.205 5.503 11.408 1.00 89.69 198 ASN A N 1
ATOM 1587 C CA . ASN A 1 198 ? -3.859 5.008 12.736 1.00 89.69 198 ASN A CA 1
ATOM 1588 C C . ASN A 1 198 ? -4.432 5.885 13.856 1.00 89.69 198 ASN A C 1
ATOM 1590 O O . ASN A 1 198 ? -4.961 5.347 14.823 1.00 89.69 198 ASN A O 1
ATOM 1594 N N . ASP A 1 199 ? -4.367 7.211 13.720 1.00 89.06 199 ASP A N 1
ATOM 1595 C CA . ASP A 1 199 ? -4.895 8.167 14.701 1.00 89.06 199 ASP A CA 1
ATOM 1596 C C . ASP A 1 199 ? -6.433 8.114 14.783 1.00 89.06 199 ASP A C 1
ATOM 1598 O O . ASP A 1 199 ? -7.026 8.410 15.825 1.00 89.06 199 ASP A O 1
ATOM 1602 N N . TYR A 1 200 ? -7.100 7.756 13.682 1.00 89.12 200 TYR A N 1
ATOM 1603 C CA . TYR A 1 200 ? -8.560 7.658 13.610 1.00 89.12 200 TYR A CA 1
ATOM 1604 C C . TYR A 1 200 ? -9.085 6.286 14.035 1.00 89.12 200 TYR A C 1
ATOM 1606 O O . TYR A 1 200 ? -10.301 6.097 14.071 1.00 89.12 200 TYR A O 1
ATOM 1614 N N . ASP A 1 201 ? -8.209 5.353 14.417 1.00 89.00 201 ASP A N 1
ATOM 1615 C CA . ASP A 1 201 ? -8.603 4.051 14.959 1.00 89.00 201 ASP A CA 1
ATOM 1616 C C . ASP A 1 201 ? -9.609 3.311 14.039 1.00 89.00 201 ASP A C 1
ATOM 1618 O O . ASP A 1 201 ? -10.573 2.700 14.505 1.00 89.00 201 ASP A O 1
ATOM 1622 N N . VAL A 1 202 ? -9.435 3.422 12.716 1.00 89.50 202 VAL A N 1
ATOM 1623 C CA . VAL A 1 202 ? -10.347 2.827 11.719 1.00 89.50 202 VAL A CA 1
ATOM 1624 C C . VAL A 1 202 ? -10.161 1.309 11.614 1.00 89.50 202 VAL A C 1
ATOM 1626 O O . VAL A 1 202 ? -9.194 0.747 12.139 1.00 89.50 202 VAL A O 1
ATOM 1629 N N . ASN A 1 203 ? -11.080 0.638 10.912 1.00 90.25 203 ASN A N 1
ATOM 1630 C CA . ASN A 1 203 ? -11.049 -0.809 10.652 1.00 90.25 203 ASN A CA 1
ATOM 1631 C C . ASN A 1 203 ? -11.014 -1.674 11.922 1.00 90.25 203 ASN A C 1
ATOM 1633 O O . ASN A 1 203 ? -10.391 -2.737 11.952 1.00 90.25 203 ASN A O 1
ATOM 1637 N N . GLY A 1 204 ? -11.683 -1.220 12.982 1.00 90.06 204 GLY A N 1
ATOM 1638 C CA . GLY A 1 204 ? -11.809 -1.975 14.219 1.00 90.06 204 GLY A CA 1
ATOM 1639 C C . GLY A 1 204 ? -12.604 -3.270 14.055 1.00 90.06 204 GLY A C 1
ATOM 1640 O O . GLY A 1 204 ? -13.547 -3.358 13.277 1.00 90.06 204 GLY A O 1
ATOM 1641 N N . GLU A 1 205 ? -12.263 -4.269 14.848 1.00 91.50 205 GLU A N 1
ATOM 1642 C CA . GLU A 1 205 ? -13.051 -5.466 15.095 1.00 91.50 205 GLU A CA 1
ATOM 1643 C C . GLU A 1 205 ? -13.623 -5.388 16.511 1.00 91.50 205 GLU A C 1
ATOM 1645 O O . GLU A 1 205 ? -12.909 -5.116 17.484 1.00 91.50 205 GLU A O 1
ATOM 1650 N N . VAL A 1 206 ? -14.921 -5.646 16.646 1.00 91.06 206 VAL A N 1
ATOM 1651 C CA . VAL A 1 206 ? -15.589 -5.662 17.950 1.00 91.06 206 VAL A CA 1
ATOM 1652 C C . VAL A 1 206 ? -15.628 -7.060 18.546 1.00 91.06 206 VAL A C 1
ATOM 1654 O O . VAL A 1 206 ? -16.130 -8.005 17.942 1.00 91.06 206 VAL A O 1
ATOM 1657 N N . VAL A 1 207 ? -15.172 -7.160 19.797 1.00 90.75 207 VAL A N 1
ATOM 1658 C CA . VAL A 1 207 ? -15.105 -8.411 20.555 1.00 90.75 207 VAL A CA 1
ATOM 1659 C C . VAL A 1 207 ? -15.763 -8.244 21.923 1.00 90.75 207 VAL A C 1
ATOM 1661 O O . VAL A 1 207 ? -15.489 -7.283 22.653 1.00 90.75 207 VAL A O 1
ATOM 1664 N N . LYS A 1 208 ? -16.612 -9.207 22.306 1.00 89.75 208 LYS A N 1
ATOM 1665 C CA . LYS A 1 208 ? -17.228 -9.247 23.640 1.00 89.75 208 LYS A CA 1
ATOM 1666 C C . LYS A 1 208 ? -16.172 -9.439 24.725 1.00 89.75 208 LYS A C 1
ATOM 1668 O O . LYS A 1 208 ? -15.257 -10.250 24.593 1.00 89.75 208 LYS A O 1
ATOM 1673 N N . THR A 1 209 ? -16.331 -8.730 25.837 1.00 86.69 209 THR A N 1
ATOM 1674 C CA . THR A 1 209 ? -15.497 -8.893 27.034 1.00 86.69 209 THR A CA 1
ATOM 1675 C C . THR A 1 209 ? -16.303 -9.510 28.173 1.00 86.69 209 THR A C 1
ATOM 1677 O O . THR A 1 209 ? -17.495 -9.251 28.309 1.00 86.69 209 THR A O 1
ATOM 1680 N N . LYS A 1 210 ? -15.654 -10.347 28.993 1.00 75.38 210 LYS A N 1
ATOM 1681 C CA . LYS A 1 210 ? -16.301 -11.050 30.117 1.00 75.38 210 LYS A CA 1
ATOM 1682 C C . LYS A 1 210 ? -16.560 -10.156 31.342 1.00 75.38 210 LYS A C 1
ATOM 1684 O O . LYS A 1 210 ? -17.331 -10.544 32.210 1.00 75.38 210 LYS A O 1
ATOM 1689 N N . SER A 1 211 ? -15.910 -8.996 31.450 1.00 66.62 211 SER A N 1
ATOM 1690 C CA . SER A 1 211 ? -15.963 -8.138 32.641 1.00 66.62 211 SER A CA 1
ATOM 1691 C C . SER A 1 211 ? -15.875 -6.653 32.291 1.00 66.62 211 SER A C 1
ATOM 1693 O O . SER A 1 211 ? -15.374 -6.289 31.228 1.00 66.62 211 SER A O 1
ATOM 1695 N N . ASN A 1 212 ? -16.365 -5.793 33.196 1.00 67.50 212 ASN A N 1
ATOM 1696 C CA . ASN A 1 212 ? -16.274 -4.341 33.044 1.00 67.50 212 ASN A CA 1
ATOM 1697 C C . ASN A 1 212 ? -14.794 -3.928 32.895 1.00 67.50 212 ASN A C 1
ATOM 1699 O O . ASN A 1 212 ? -14.034 -4.039 33.865 1.00 67.50 212 ASN A O 1
ATOM 1703 N N . PRO A 1 213 ? -14.378 -3.411 31.725 1.00 60.19 213 PRO A N 1
ATOM 1704 C CA . PRO A 1 213 ? -12.980 -3.116 31.447 1.00 60.19 213 PRO A CA 1
ATOM 1705 C C . PRO A 1 213 ? -12.409 -1.953 32.270 1.00 60.19 213 PRO A C 1
ATOM 1707 O O . PRO A 1 213 ? -11.202 -1.725 32.218 1.00 60.19 213 PRO A O 1
ATOM 1710 N N . TYR A 1 214 ? -13.253 -1.233 33.013 1.00 61.47 214 TYR A N 1
ATOM 1711 C CA . TYR A 1 214 ? -12.886 -0.110 33.878 1.00 61.47 214 TYR A CA 1
ATOM 1712 C C . TYR A 1 214 ? -12.744 -0.500 35.359 1.00 61.47 214 TYR A C 1
ATOM 1714 O O . TYR A 1 214 ? -12.465 0.354 36.193 1.00 61.47 214 TYR A O 1
ATOM 1722 N N . LYS A 1 215 ? -12.951 -1.776 35.722 1.00 51.03 215 LYS A N 1
ATOM 1723 C CA . LYS A 1 215 ? -12.958 -2.208 37.132 1.00 51.03 215 LYS A CA 1
ATOM 1724 C C . LYS A 1 215 ? -11.553 -2.420 37.727 1.00 51.03 215 LYS A C 1
ATOM 1726 O O . LYS A 1 215 ? -11.418 -2.446 38.943 1.00 51.03 215 LYS A O 1
ATOM 1731 N N . TYR A 1 216 ? -10.511 -2.526 36.899 1.00 47.31 216 TYR A N 1
ATOM 1732 C CA . TYR A 1 216 ? -9.140 -2.824 37.352 1.00 47.31 216 TYR A CA 1
ATOM 1733 C C . TYR A 1 216 ? -8.282 -1.594 37.695 1.00 47.31 216 TYR A C 1
ATOM 1735 O O . TYR A 1 216 ? -7.195 -1.755 38.237 1.00 47.31 216 TYR A O 1
ATOM 1743 N N . SER A 1 217 ? -8.747 -0.368 37.439 1.00 44.22 217 SER A N 1
ATOM 1744 C CA . SER A 1 217 ? -7.977 0.859 37.713 1.00 44.22 217 SER A CA 1
ATOM 1745 C C . SER A 1 217 ? -8.122 1.407 39.141 1.00 44.22 217 SER A C 1
ATOM 1747 O O . SER A 1 217 ? -7.503 2.414 39.456 1.00 44.22 217 SER A O 1
ATOM 1749 N N . TYR A 1 218 ? -8.905 0.760 40.013 1.00 41.34 218 TYR A N 1
ATOM 1750 C CA . TYR A 1 218 ? -9.143 1.226 41.391 1.00 41.34 218 TYR A CA 1
ATOM 1751 C C . TYR A 1 218 ? -8.401 0.435 42.481 1.00 41.34 218 TYR A C 1
ATOM 1753 O O . TYR A 1 218 ? -8.508 0.790 43.648 1.00 41.34 218 TYR A O 1
ATOM 1761 N N . ILE A 1 219 ? -7.645 -0.616 42.137 1.00 42.03 219 ILE A N 1
ATOM 1762 C CA . ILE A 1 219 ? -7.009 -1.493 43.144 1.00 42.03 219 ILE A CA 1
ATOM 1763 C C . ILE A 1 219 ? -5.552 -1.082 43.464 1.00 42.03 219 ILE A C 1
ATOM 1765 O O . ILE A 1 219 ? -5.021 -1.492 44.486 1.00 42.03 219 ILE A O 1
ATOM 1769 N N . TYR A 1 220 ? -4.923 -0.197 42.678 1.00 36.12 220 TYR A N 1
ATOM 1770 C CA . TYR A 1 220 ? -3.526 0.240 42.887 1.00 36.12 220 TYR A CA 1
ATOM 1771 C C . TYR A 1 220 ? -3.363 1.727 43.266 1.00 36.12 220 TYR A C 1
ATOM 1773 O O . TYR A 1 220 ? -2.305 2.302 43.042 1.00 36.12 220 TYR A O 1
ATOM 1781 N N . GLY A 1 221 ? -4.402 2.371 43.812 1.00 35.03 221 GLY A N 1
ATOM 1782 C CA . GLY A 1 221 ? -4.410 3.824 44.063 1.00 35.03 221 GLY A CA 1
ATOM 1783 C C . GLY A 1 221 ? -4.822 4.265 45.468 1.00 35.03 221 GLY A C 1
ATOM 1784 O O . GLY A 1 221 ? -5.216 5.413 45.632 1.00 35.03 221 GLY A O 1
ATOM 1785 N N . LEU A 1 222 ? -4.782 3.380 46.465 1.00 32.78 222 LEU A N 1
ATOM 1786 C CA . LEU A 1 222 ? -5.010 3.727 47.872 1.00 32.78 222 LEU A CA 1
ATOM 1787 C C . LEU A 1 222 ? -3.949 3.027 48.721 1.00 32.78 222 LEU A C 1
ATOM 1789 O O . LEU A 1 222 ? -4.202 1.962 49.268 1.00 32.78 222 LEU A O 1
ATOM 1793 N N . ASN A 1 223 ? -2.740 3.587 48.710 1.00 34.62 223 ASN A N 1
ATOM 1794 C CA . ASN A 1 223 ? -1.745 3.514 49.784 1.00 34.62 223 ASN A CA 1
ATOM 1795 C C . ASN A 1 223 ? -0.583 4.449 49.417 1.00 34.62 223 ASN A C 1
ATOM 1797 O O . ASN A 1 223 ? 0.439 4.018 48.883 1.00 34.62 223 ASN A O 1
ATOM 1801 N N . SER A 1 224 ? -0.783 5.740 49.671 1.00 33.09 224 SER A N 1
ATOM 1802 C CA . SER A 1 224 ? 0.269 6.736 49.897 1.00 33.09 224 SER A CA 1
ATOM 1803 C C . SER A 1 224 ? -0.327 7.869 50.713 1.00 33.09 224 SER A C 1
ATOM 1805 O O . SER A 1 224 ? -1.339 8.421 50.218 1.00 33.09 224 SER A O 1
#

pLDDT: mean 82.06, std 12.36, range [32.78, 92.88]

Secondary structure (DSSP, 8-state):
-PPPHHHHHHHHHHHHHTSHHHHHHHHHHHHHHHHHHHHHHHHHHS--S-HHHHHHHHHHHHHHHHHHHHHHHHHHHHHHHHTT---TT-EEEEEEEEEEEEEEEEEEETTTTEEEEEETSS--TT--EEE-TTPPPP-TT-TT--TTTT-B--HHHHTT--TT-EEEEEEEEEEESSTTGGGT---HHHHHHHHHHHHTT-S-EEEE-SS-TTGGGGSSSS--

Foldseek 3Di:
DADDPVLLVLLVLLCCLPDPVVVVVLVVLVVVLVVLVVVLVVCVVDVPDDPVVNVVSVVVNVVSNVVSVVVVVVSVVSNVSSPPRDDLQDKDFAPDKAFPFKFFWADADLVFQKTWTDTPDDPDPDDIQIEGPPQDADDQPDPPDAAAGQEHEDSVQSVVDDGGFMKIWIGTQMDRPHPVSVVSDPDPPSVVSSVVCRVSNYNIYIHTDPDDPPPPPPPPPPDD

Organism: Fructilactobacillus sanfranciscensis (NCBI:txid1625)